Protein AF-A0A0B1NZ45-F1 (afdb_monomer_lite)

Organism: Uncinula necator (NCBI:txid52586)

Secondary structure (DSSP, 8-state):
-PPP----PPPPTTSHHHHHHTS------GGGGG-PPPP--------GGGGGTT-SS------GGGSSPPHHHHHHHHHHHHHHHHHHHHHHHHHHHHHHHHHHHHHHHHHHHHHHHHHHHHHHHHHHHHHHHHHHHHHHHHHHHHHHTT------------HHHHHHHHHHHH--------------------

InterPro domains:
  IPR022784 Ribosome biogenesis protein Alb1 [PF09135] (13-118)
  IPR053278 Shuttling pre-60S factor ECM1 [PTHR28280] (6-166)

Structure (mmCIF, N/CA/C/O backbone):
data_AF-A0A0B1NZ45-F1
#
_entry.id   AF-A0A0B1NZ45-F1
#
loop_
_atom_site.group_PDB
_atom_site.id
_atom_site.type_symbol
_atom_site.label_atom_id
_atom_site.label_alt_id
_atom_site.label_comp_id
_atom_site.label_asym_id
_atom_site.label_entity_id
_atom_site.label_seq_id
_atom_site.pdbx_PDB_ins_code
_atom_site.Cartn_x
_atom_site.Cartn_y
_atom_site.Cartn_z
_atom_site.occupancy
_atom_site.B_iso_or_equiv
_atom_site.auth_seq_id
_atom_site.auth_comp_id
_atom_site.auth_asym_id
_atom_site.auth_atom_id
_atom_site.pdbx_PDB_model_num
ATOM 1 N N . MET A 1 1 ? -51.937 2.354 -41.077 1.00 42.78 1 MET A N 1
ATOM 2 C CA . MET A 1 1 ? -51.031 3.361 -40.480 1.00 42.78 1 MET A CA 1
ATOM 3 C C . MET A 1 1 ? -49.616 3.109 -40.998 1.00 42.78 1 MET A C 1
ATOM 5 O O . MET A 1 1 ? -49.025 2.098 -40.639 1.00 42.78 1 MET A O 1
ATOM 9 N N . GLY A 1 2 ? -49.132 3.921 -41.943 1.00 51.62 2 GLY A N 1
ATOM 10 C CA . GLY A 1 2 ? -47.875 3.674 -42.668 1.00 51.62 2 GLY A CA 1
ATOM 11 C C . GLY A 1 2 ? -46.614 3.938 -41.834 1.00 51.62 2 GLY A C 1
ATOM 12 O O . GLY A 1 2 ? -46.582 4.865 -41.030 1.00 51.62 2 GLY A O 1
ATOM 13 N N . ARG A 1 3 ? -45.565 3.128 -42.042 1.00 59.78 3 ARG A N 1
ATOM 14 C CA . ARG A 1 3 ? -44.210 3.367 -41.513 1.00 59.78 3 ARG A CA 1
ATOM 15 C C . ARG A 1 3 ? -43.520 4.423 -42.377 1.00 59.78 3 ARG A C 1
ATOM 17 O O . ARG A 1 3 ? -43.352 4.217 -43.575 1.00 59.78 3 ARG A O 1
ATOM 24 N N . THR A 1 4 ? -43.111 5.539 -41.786 1.00 58.09 4 THR A N 1
ATOM 25 C CA . THR A 1 4 ? -42.324 6.560 -42.482 1.00 58.09 4 THR A CA 1
ATOM 26 C C . THR A 1 4 ? -40.885 6.072 -42.675 1.00 58.09 4 THR A C 1
ATOM 28 O O . THR A 1 4 ? -40.240 5.582 -41.748 1.00 58.09 4 THR A O 1
ATOM 31 N N . VAL A 1 5 ? -40.377 6.171 -43.905 1.00 62.38 5 VAL A N 1
ATOM 32 C CA . VAL A 1 5 ? -38.990 5.829 -44.244 1.00 62.38 5 VAL A CA 1
ATOM 33 C C . VAL A 1 5 ? -38.084 6.910 -43.656 1.00 62.38 5 VAL A C 1
ATOM 35 O O . VAL A 1 5 ? -38.172 8.079 -44.034 1.00 62.38 5 VAL A O 1
ATOM 38 N N . ALA A 1 6 ? -37.228 6.544 -42.701 1.00 59.44 6 ALA A N 1
ATOM 39 C CA . ALA A 1 6 ? -36.276 7.475 -42.111 1.00 59.44 6 ALA A CA 1
ATOM 40 C C . ALA A 1 6 ? -35.269 7.930 -43.180 1.00 59.44 6 ALA A C 1
ATOM 42 O O . ALA A 1 6 ? -34.474 7.139 -43.685 1.00 59.44 6 ALA A O 1
ATOM 43 N N . LYS A 1 7 ? -35.310 9.217 -43.534 1.00 62.38 7 LYS A N 1
ATOM 44 C CA . LYS A 1 7 ? -34.390 9.831 -44.497 1.00 62.38 7 LYS A CA 1
ATOM 45 C C . LYS A 1 7 ? -32.955 9.690 -43.975 1.00 62.38 7 LYS A C 1
ATOM 47 O O . LYS A 1 7 ? -32.659 10.138 -42.865 1.00 62.38 7 LYS A O 1
ATOM 52 N N . THR A 1 8 ? -32.076 9.052 -44.751 1.00 62.69 8 THR A N 1
ATOM 53 C CA . THR A 1 8 ? -30.655 8.872 -44.418 1.00 62.69 8 THR A CA 1
ATOM 54 C C . THR A 1 8 ? -30.000 10.238 -44.258 1.00 62.69 8 THR A C 1
ATOM 56 O O . THR A 1 8 ? -29.733 10.934 -45.236 1.00 62.69 8 THR A O 1
ATOM 59 N N . LYS A 1 9 ? -29.786 10.652 -43.008 1.00 64.88 9 LYS A N 1
ATOM 60 C CA . LYS A 1 9 ? -29.103 11.905 -42.687 1.00 64.88 9 LYS A CA 1
ATOM 61 C C . LYS A 1 9 ? -27.654 11.786 -43.156 1.00 64.88 9 LYS A C 1
ATOM 63 O O . LYS A 1 9 ? -26.987 10.803 -42.832 1.00 64.88 9 LYS A O 1
ATOM 68 N N . THR A 1 10 ? -27.172 12.770 -43.912 1.00 66.62 10 THR A N 1
ATOM 69 C CA . THR A 1 10 ? -25.755 12.881 -44.275 1.00 66.62 10 THR A CA 1
ATOM 70 C C . THR A 1 10 ? -24.923 12.828 -42.999 1.00 66.62 10 THR A C 1
ATOM 72 O O . THR A 1 10 ? -25.201 13.553 -42.040 1.00 66.62 10 THR A O 1
ATOM 75 N N . ALA A 1 11 ? -23.952 11.917 -42.953 1.00 71.06 11 ALA A N 1
ATOM 76 C CA . ALA A 1 11 ? -23.134 11.723 -41.768 1.00 71.06 11 ALA A CA 1
ATOM 77 C C . ALA A 1 11 ? -22.442 13.046 -41.394 1.00 71.06 11 ALA A C 1
ATOM 79 O O . ALA A 1 11 ? -21.880 13.719 -42.254 1.00 71.06 11 ALA A O 1
ATOM 80 N N . SER A 1 12 ? -22.497 13.422 -40.113 1.00 75.12 12 SER A N 1
ATOM 81 C CA . SER A 1 12 ? -21.832 14.629 -39.606 1.00 75.12 12 SER A CA 1
ATOM 82 C C . SER A 1 12 ? -20.342 14.620 -39.965 1.00 75.12 12 SER A C 1
ATOM 84 O O . SER A 1 12 ? -19.707 13.560 -39.921 1.00 75.12 12 SER A O 1
ATOM 86 N N . VAL A 1 13 ? -19.792 15.799 -40.276 1.00 74.50 13 VAL A N 1
ATOM 87 C CA . VAL A 1 13 ? -18.418 16.024 -40.769 1.00 74.50 13 VAL A CA 1
ATOM 88 C C . VAL A 1 13 ? -17.360 15.308 -39.917 1.00 74.50 13 VAL A C 1
ATOM 90 O O . VAL A 1 13 ? -16.417 14.729 -40.448 1.00 74.50 13 VAL A O 1
ATOM 93 N N . HIS A 1 14 ? -17.549 15.260 -38.596 1.00 80.62 14 HIS A N 1
ATOM 94 C CA . HIS A 1 14 ? -16.598 14.652 -37.653 1.00 80.62 14 HIS A CA 1
ATOM 95 C C . HIS A 1 14 ? -16.916 13.192 -37.295 1.00 80.62 14 HIS A C 1
ATOM 97 O O . HIS A 1 14 ? -16.204 12.563 -36.506 1.00 80.62 14 HIS A O 1
ATOM 103 N N . SER A 1 15 ? -17.998 12.632 -37.836 1.00 83.44 15 SER A N 1
ATOM 104 C CA . SER A 1 15 ? -18.418 11.272 -37.519 1.00 83.44 15 SER A CA 1
ATOM 105 C C . SER A 1 15 ? -17.440 10.235 -38.070 1.00 83.44 15 SER A C 1
ATOM 107 O O . SER A 1 15 ? -16.768 10.406 -39.090 1.00 83.44 15 SER A O 1
ATOM 109 N N . ARG A 1 16 ? -17.402 9.085 -37.400 1.00 75.75 16 ARG A N 1
ATOM 110 C CA . ARG A 1 16 ? -16.563 7.953 -37.801 1.00 75.75 16 ARG A CA 1
ATOM 111 C C . ARG A 1 16 ? -16.931 7.413 -39.192 1.00 75.75 16 ARG A C 1
ATOM 113 O O . ARG A 1 16 ? -16.068 6.852 -39.853 1.00 75.75 16 ARG A O 1
ATOM 120 N N . ALA A 1 17 ? -18.180 7.592 -39.633 1.00 74.81 17 ALA A N 1
ATOM 121 C CA . ALA A 1 17 ? -18.641 7.217 -40.970 1.00 74.81 17 ALA A CA 1
ATOM 122 C C . ALA A 1 17 ? -18.068 8.139 -42.062 1.00 74.81 17 ALA A C 1
ATOM 124 O O . ALA A 1 17 ? -17.570 7.635 -43.063 1.00 74.81 17 ALA A O 1
ATOM 125 N N . ALA A 1 18 ? -18.034 9.459 -41.835 1.00 77.50 18 ALA A N 1
ATOM 126 C CA . ALA A 1 18 ? -17.420 10.416 -42.762 1.00 77.50 18 ALA A CA 1
ATOM 127 C C . ALA A 1 18 ? -15.917 10.144 -42.955 1.00 77.50 18 ALA A C 1
ATOM 129 O O . ALA A 1 18 ? -15.429 10.084 -44.078 1.00 77.50 18 ALA A O 1
ATOM 130 N N . ARG A 1 19 ? -15.200 9.847 -41.863 1.00 78.25 19 ARG A N 1
ATOM 131 C CA . ARG A 1 19 ? -13.770 9.476 -41.902 1.00 78.25 19 ARG A CA 1
ATOM 132 C C . ARG A 1 19 ? -13.499 8.120 -42.570 1.00 78.25 19 ARG A C 1
ATOM 134 O O . ARG A 1 19 ? -12.368 7.850 -42.952 1.00 78.25 19 ARG A O 1
ATOM 141 N N . ARG A 1 20 ? -14.510 7.247 -42.668 1.00 76.19 20 ARG A N 1
ATOM 142 C CA . ARG A 1 20 ? -14.428 5.964 -43.391 1.00 76.19 20 ARG A CA 1
ATOM 143 C C . ARG A 1 20 ? -14.716 6.136 -44.880 1.00 76.19 20 ARG A C 1
ATOM 145 O O . ARG A 1 20 ? -14.044 5.498 -45.678 1.00 76.19 20 ARG A O 1
ATOM 152 N N . LEU A 1 21 ? -15.643 7.021 -45.247 1.00 69.38 21 LEU A N 1
ATOM 153 C CA . LEU A 1 21 ? -15.892 7.406 -46.641 1.00 69.38 21 LEU A CA 1
ATOM 154 C C . LEU A 1 21 ? -14.657 8.038 -47.297 1.00 69.38 21 LEU A C 1
ATOM 156 O O . LEU A 1 21 ? -14.382 7.756 -48.453 1.00 69.38 21 LEU A O 1
ATOM 160 N N . THR A 1 22 ? -13.895 8.850 -46.556 1.00 66.25 22 THR A N 1
ATOM 161 C CA . THR A 1 22 ? -12.633 9.445 -47.035 1.00 66.25 22 THR A CA 1
ATOM 162 C C . THR A 1 22 ? -11.402 8.586 -46.758 1.00 66.25 22 THR A C 1
ATOM 164 O O . THR A 1 22 ? -10.280 9.010 -47.039 1.00 66.25 22 THR A O 1
ATOM 167 N N . SER A 1 23 ? -11.574 7.382 -46.200 1.00 64.62 23 SER A N 1
ATOM 168 C CA . SER A 1 23 ? -10.465 6.435 -46.170 1.00 64.62 23 SER A CA 1
ATOM 169 C C . SER A 1 23 ? -10.215 5.967 -47.604 1.00 64.62 23 SER A C 1
ATOM 171 O O . SER A 1 23 ? -11.193 5.704 -48.306 1.00 64.62 23 SER A O 1
ATOM 173 N N . PRO A 1 24 ? -8.956 5.848 -48.059 1.00 67.88 24 PRO A N 1
ATOM 174 C CA . PRO A 1 24 ? -8.640 5.171 -49.309 1.00 67.88 24 PRO A CA 1
ATOM 175 C C . PRO A 1 24 ? -8.913 3.672 -49.120 1.00 67.88 24 PRO A C 1
ATOM 177 O O . PRO A 1 24 ? -8.009 2.853 -48.964 1.00 67.88 24 PRO A O 1
ATOM 180 N N . GLY A 1 25 ? -10.194 3.319 -49.033 1.00 63.41 25 GLY A N 1
ATOM 181 C CA . GLY A 1 25 ? -10.672 1.969 -49.219 1.00 63.41 25 GLY A CA 1
ATOM 182 C C . GLY A 1 25 ? -10.414 1.661 -50.676 1.00 63.41 25 GLY A C 1
ATOM 183 O O . GLY A 1 25 ? -11.028 2.277 -51.538 1.00 63.41 25 GLY A O 1
ATOM 184 N N . ILE A 1 26 ? -9.429 0.797 -50.908 1.00 62.53 26 ILE A N 1
ATOM 185 C CA . ILE A 1 26 ? -9.032 0.280 -52.215 1.00 62.53 26 ILE A CA 1
ATOM 186 C C . ILE A 1 26 ? -10.281 0.146 -53.108 1.00 62.53 26 ILE A C 1
ATOM 188 O O . ILE A 1 26 ? -11.250 -0.510 -52.708 1.00 62.53 26 ILE A O 1
ATOM 192 N N . ASP A 1 27 ? -10.285 0.795 -54.275 1.00 58.41 27 ASP A N 1
ATOM 193 C CA . ASP A 1 27 ? -11.346 0.565 -55.249 1.00 58.41 27 ASP A CA 1
ATOM 194 C C . ASP A 1 27 ? -11.172 -0.876 -55.725 1.00 58.41 27 ASP A C 1
ATOM 196 O O . ASP A 1 27 ? -10.190 -1.230 -56.382 1.00 58.41 27 ASP A O 1
ATOM 200 N N . LEU A 1 28 ? -12.037 -1.766 -55.238 1.00 62.16 28 LEU A N 1
ATOM 201 C CA . LEU A 1 28 ? -11.989 -3.186 -55.563 1.00 62.16 28 LEU A CA 1
ATOM 202 C C . LEU A 1 28 ? -12.605 -3.374 -56.946 1.00 62.16 28 LEU A C 1
ATOM 204 O O . LEU A 1 28 ? -13.667 -4.001 -57.095 1.00 62.16 28 LEU A O 1
ATOM 208 N N . ASP A 1 29 ? -11.912 -2.849 -57.951 1.00 65.12 29 ASP A N 1
ATOM 209 C CA . ASP A 1 29 ? -12.030 -3.300 -59.321 1.00 65.12 29 ASP A CA 1
ATOM 210 C C . ASP A 1 29 ? -11.700 -4.790 -59.310 1.00 65.12 29 ASP A C 1
ATOM 212 O O . ASP A 1 29 ? -10.614 -5.238 -58.933 1.00 65.12 29 ASP A O 1
ATOM 216 N N . LYS A 1 30 ? -12.691 -5.612 -59.666 1.00 66.06 30 LYS A N 1
ATOM 217 C CA . LYS A 1 30 ? -12.593 -7.079 -59.611 1.00 66.06 30 LYS A CA 1
ATOM 218 C C . LYS A 1 30 ? -11.590 -7.630 -60.638 1.00 66.06 30 LYS A C 1
ATOM 220 O O . LYS A 1 30 ? -11.434 -8.844 -60.726 1.00 66.06 30 LYS A O 1
ATOM 225 N N . SER A 1 31 ? -10.878 -6.762 -61.355 1.00 67.19 31 SER A N 1
ATOM 226 C CA . SER A 1 31 ? -9.790 -7.083 -62.277 1.00 67.19 31 SER A CA 1
ATOM 227 C C . SER A 1 31 ? -8.637 -7.837 -61.603 1.00 67.19 31 SER A C 1
ATOM 229 O O . SER A 1 31 ? -7.995 -8.655 -62.254 1.00 67.19 31 SER A O 1
ATOM 231 N N . ILE A 1 32 ? -8.423 -7.667 -60.291 1.00 64.75 32 ILE A N 1
ATOM 232 C CA . ILE A 1 32 ? -7.358 -8.367 -59.544 1.00 64.75 32 ILE A CA 1
ATOM 233 C C . ILE A 1 32 ? -7.742 -9.818 -59.190 1.00 64.75 32 ILE A C 1
ATOM 235 O O . ILE A 1 32 ? -6.880 -10.632 -58.866 1.00 64.75 32 ILE A O 1
ATOM 239 N N . LYS A 1 33 ? -9.025 -10.198 -59.292 1.00 67.62 33 LYS A N 1
ATOM 240 C CA . LYS A 1 33 ? -9.474 -11.552 -58.917 1.00 67.62 33 LYS A CA 1
ATOM 241 C C . LYS A 1 33 ? -9.024 -12.649 -59.887 1.00 67.62 33 LYS A C 1
ATOM 243 O O . LYS A 1 33 ? -9.002 -13.807 -59.489 1.00 67.62 33 LYS A O 1
ATOM 248 N N . ASN A 1 34 ? -8.652 -12.295 -61.119 1.00 73.25 34 ASN A N 1
ATOM 249 C CA . ASN A 1 34 ? -8.260 -13.261 -62.150 1.00 73.25 34 ASN A CA 1
ATOM 250 C C . ASN A 1 34 ? -6.738 -13.450 -62.276 1.00 73.25 34 ASN A C 1
ATOM 252 O O . ASN A 1 34 ? -6.296 -14.235 -63.113 1.00 73.25 34 ASN A O 1
ATOM 256 N N . ILE A 1 35 ? -5.923 -12.764 -61.462 1.00 76.94 35 ILE A N 1
ATOM 257 C CA . ILE A 1 35 ? -4.483 -13.030 -61.421 1.00 76.94 35 ILE A CA 1
ATOM 258 C C . ILE A 1 35 ? -4.248 -14.301 -60.603 1.00 76.94 35 ILE A C 1
ATOM 260 O O . ILE A 1 35 ? -4.428 -14.323 -59.385 1.00 76.94 35 ILE A O 1
ATOM 264 N N . GLN A 1 36 ? -3.827 -15.365 -61.286 1.00 78.00 36 GLN A N 1
ATOM 265 C CA . GLN A 1 36 ? -3.320 -16.566 -60.631 1.00 78.00 36 GLN A CA 1
ATOM 266 C C . GLN A 1 36 ? -2.029 -16.216 -59.875 1.00 78.00 36 GLN A C 1
ATOM 268 O O . GLN A 1 36 ? -1.139 -15.584 -60.455 1.00 78.00 36 GLN A O 1
ATOM 273 N N . PRO A 1 37 ? -1.893 -16.598 -58.593 1.00 77.31 37 PRO A N 1
ATOM 274 C CA . PRO A 1 37 ? -0.646 -16.398 -57.875 1.00 77.31 37 PRO A CA 1
ATOM 275 C C . PRO A 1 37 ? 0.482 -17.176 -58.573 1.00 77.31 37 PRO A C 1
ATOM 277 O O . PRO A 1 37 ? 0.235 -18.258 -59.114 1.00 77.31 37 PRO A O 1
ATOM 280 N N . PRO A 1 38 ? 1.724 -16.659 -58.562 1.00 76.81 38 PRO A N 1
ATOM 281 C CA . PRO A 1 38 ? 2.851 -17.351 -59.170 1.00 76.81 38 PRO A CA 1
ATOM 282 C C . PRO A 1 38 ? 2.979 -18.751 -58.561 1.00 76.81 38 PRO A C 1
ATOM 284 O O . PRO A 1 38 ? 3.088 -18.909 -57.342 1.00 76.81 38 PRO A O 1
ATOM 287 N N . THR A 1 39 ? 2.948 -19.776 -59.413 1.00 69.75 39 THR A N 1
ATOM 288 C CA . THR A 1 39 ? 3.123 -21.168 -58.999 1.00 69.75 39 THR A CA 1
ATOM 289 C C . THR A 1 39 ? 4.473 -21.303 -58.308 1.00 69.75 39 THR A C 1
ATOM 291 O O . THR A 1 39 ? 5.503 -20.979 -58.899 1.00 69.75 39 THR A O 1
ATOM 294 N N . PHE A 1 40 ? 4.463 -21.748 -57.051 1.00 60.00 40 PHE A N 1
ATOM 295 C CA . PHE A 1 40 ? 5.647 -21.914 -56.211 1.00 60.00 40 PHE A CA 1
ATOM 296 C C . PHE A 1 40 ? 6.703 -22.794 -56.897 1.00 60.00 40 PHE A C 1
ATOM 298 O O . PHE A 1 40 ? 6.708 -24.018 -56.766 1.00 60.00 40 PHE A O 1
ATOM 305 N N . ILE A 1 41 ? 7.656 -22.164 -57.580 1.00 63.50 41 ILE A N 1
ATOM 306 C CA . ILE A 1 41 ? 8.913 -22.808 -57.942 1.00 63.50 41 ILE A CA 1
ATOM 307 C C . ILE A 1 41 ? 9.714 -22.887 -56.646 1.00 63.50 41 ILE A C 1
ATOM 309 O O . ILE A 1 41 ? 10.228 -21.887 -56.142 1.00 63.50 41 ILE A O 1
ATOM 313 N N . LYS A 1 42 ? 9.749 -24.089 -56.069 1.00 67.62 42 LYS A N 1
ATOM 314 C CA . LYS A 1 42 ? 10.530 -24.446 -54.883 1.00 67.62 42 LYS A CA 1
ATOM 315 C C . LYS A 1 42 ? 11.953 -23.887 -55.003 1.00 67.62 42 LYS A C 1
ATOM 317 O O . LYS A 1 42 ? 12.763 -24.403 -55.765 1.00 67.62 42 LYS A O 1
ATOM 322 N N . LYS A 1 43 ? 12.279 -22.875 -54.200 1.00 60.62 43 LYS A N 1
ATOM 323 C CA . LYS A 1 43 ? 13.661 -22.506 -53.887 1.00 60.62 43 LYS A CA 1
ATOM 324 C C . LYS A 1 43 ? 13.821 -22.531 -52.376 1.00 60.62 43 LYS A C 1
ATOM 326 O O . LYS A 1 43 ? 13.311 -21.668 -51.670 1.00 60.62 43 LYS A O 1
ATOM 331 N N . SER A 1 44 ? 14.442 -23.622 -51.931 1.00 62.19 44 SER A N 1
ATOM 332 C CA . SER A 1 44 ? 15.234 -23.775 -50.712 1.00 62.19 44 SER A CA 1
ATOM 333 C C . SER A 1 44 ? 15.189 -22.564 -49.776 1.00 62.19 44 SER A C 1
ATOM 335 O O . SER A 1 44 ? 15.854 -21.554 -50.007 1.00 62.19 44 SER A O 1
ATOM 337 N N . ARG A 1 45 ? 14.389 -22.657 -48.712 1.00 65.31 45 ARG A N 1
ATOM 338 C CA . ARG A 1 45 ? 14.514 -21.732 -47.586 1.00 65.31 45 ARG A CA 1
ATOM 339 C C . ARG A 1 45 ? 15.702 -22.231 -46.755 1.00 65.31 45 ARG A C 1
ATOM 341 O O . ARG A 1 45 ? 15.612 -23.365 -46.280 1.00 65.31 45 ARG A O 1
ATOM 348 N N . PRO A 1 46 ? 16.788 -21.455 -46.577 1.00 64.62 46 PRO A N 1
ATOM 349 C CA . PRO A 1 46 ? 17.858 -21.846 -45.668 1.00 64.62 46 PRO A CA 1
ATOM 350 C C . PRO A 1 46 ? 17.261 -22.091 -44.278 1.00 64.62 46 PRO A C 1
ATOM 352 O O . PRO A 1 46 ? 16.341 -21.399 -43.839 1.00 64.62 46 PRO A O 1
ATOM 355 N N . SER A 1 47 ? 17.725 -23.168 -43.658 1.00 65.94 47 SER A N 1
ATOM 356 C CA . SER A 1 47 ? 17.165 -23.836 -42.487 1.00 65.94 47 SER A CA 1
ATOM 357 C C . SER A 1 47 ? 16.623 -22.897 -41.404 1.00 65.94 47 SER A C 1
ATOM 359 O O . SER A 1 47 ? 17.369 -22.194 -40.728 1.00 65.94 47 SER A O 1
ATOM 361 N N . LEU A 1 48 ? 15.322 -23.012 -41.142 1.00 61.34 48 LEU A N 1
ATOM 362 C CA . LEU A 1 48 ? 14.620 -22.430 -39.990 1.00 61.34 48 LEU A CA 1
ATOM 363 C C . LEU A 1 48 ? 15.186 -22.885 -38.622 1.00 61.34 48 LEU A C 1
ATOM 365 O O . LEU A 1 48 ? 14.818 -22.317 -37.600 1.00 61.34 48 LEU A O 1
ATOM 369 N N . LEU A 1 49 ? 16.085 -23.879 -38.584 1.00 63.84 49 LEU A N 1
ATOM 370 C CA . LEU A 1 49 ? 16.681 -24.439 -37.363 1.00 63.84 49 LEU A CA 1
ATOM 371 C C . LEU A 1 49 ? 17.645 -23.488 -36.633 1.00 63.84 49 LEU A C 1
ATOM 373 O O . LEU A 1 49 ? 17.793 -23.600 -35.419 1.00 63.84 49 LEU A O 1
ATOM 377 N N . GLU A 1 50 ? 18.259 -22.522 -37.319 1.00 59.44 50 GLU A N 1
ATOM 378 C CA . GLU A 1 50 ? 19.230 -21.611 -36.687 1.00 59.44 50 GLU A CA 1
ATOM 379 C C . GLU A 1 50 ? 18.556 -20.575 -35.763 1.00 59.44 50 GLU A C 1
ATOM 381 O O . GLU A 1 50 ? 19.141 -20.093 -34.794 1.00 59.44 50 GLU A O 1
ATOM 386 N N . ILE A 1 51 ? 17.262 -20.316 -35.976 1.00 60.03 51 ILE A N 1
ATOM 387 C CA . ILE A 1 51 ? 16.438 -19.422 -35.146 1.00 60.03 51 ILE A CA 1
ATOM 388 C C . ILE A 1 51 ? 16.103 -20.076 -33.784 1.00 60.03 51 ILE A C 1
ATOM 390 O O . ILE A 1 51 ? 15.776 -19.391 -32.811 1.00 60.03 51 ILE A O 1
ATOM 394 N N . HIS A 1 52 ? 16.246 -21.402 -33.668 1.00 60.81 52 HIS A N 1
ATOM 395 C CA . HIS A 1 52 ? 15.828 -22.186 -32.503 1.00 60.81 52 HIS A CA 1
ATOM 396 C C . HIS A 1 52 ? 16.933 -22.465 -31.468 1.00 60.81 52 HIS A C 1
ATOM 398 O O . HIS A 1 52 ? 16.692 -23.212 -30.525 1.00 60.81 52 HIS A O 1
ATOM 404 N N . GLN A 1 53 ? 18.098 -21.806 -31.514 1.00 62.44 53 GLN A N 1
ATOM 405 C CA . GLN A 1 53 ? 19.124 -21.950 -30.455 1.00 62.44 53 GLN A CA 1
ATOM 406 C C . GLN A 1 53 ? 18.677 -21.438 -29.064 1.00 62.44 53 GLN A C 1
ATOM 408 O O . GLN A 1 53 ? 19.391 -21.577 -28.073 1.00 62.44 53 GLN A O 1
ATOM 413 N N . SER A 1 54 ? 17.478 -20.850 -28.958 1.00 60.53 54 SER A N 1
ATOM 414 C CA . SER A 1 54 ? 16.814 -20.579 -27.675 1.00 60.53 54 SER A CA 1
ATOM 415 C C . SER A 1 54 ? 15.410 -21.180 -27.555 1.00 60.53 54 SER A C 1
ATOM 417 O O . SER A 1 54 ? 14.595 -20.696 -26.771 1.00 60.53 54 SER A O 1
ATOM 419 N N . ALA A 1 55 ? 15.127 -22.234 -28.322 1.00 65.44 55 ALA A N 1
ATOM 420 C CA . ALA A 1 55 ? 13.896 -23.006 -28.229 1.00 65.44 55 ALA A CA 1
ATOM 421 C C . ALA A 1 55 ? 14.005 -24.037 -27.089 1.00 65.44 55 ALA A C 1
ATOM 423 O O . ALA A 1 55 ? 14.345 -25.195 -27.301 1.00 65.44 55 ALA A O 1
ATOM 424 N N . GLY A 1 56 ? 13.758 -23.589 -25.856 1.00 73.44 56 GLY A N 1
ATOM 425 C CA . GLY A 1 56 ? 13.682 -24.438 -24.664 1.00 73.44 56 GLY A CA 1
ATOM 426 C C . GLY A 1 56 ? 13.359 -23.642 -23.394 1.00 73.44 56 GLY A C 1
ATOM 427 O O . GLY A 1 56 ? 13.453 -22.414 -23.380 1.00 73.44 56 GLY A O 1
ATOM 428 N N . VAL A 1 57 ? 13.006 -24.333 -22.300 1.00 75.19 57 VAL A N 1
ATOM 429 C CA . VAL A 1 57 ? 12.789 -23.753 -20.952 1.00 75.19 57 VAL A CA 1
ATOM 430 C C . VAL A 1 57 ? 14.136 -23.518 -20.254 1.00 75.19 57 VAL A C 1
ATOM 432 O O . VAL A 1 57 ? 14.366 -23.947 -19.129 1.00 75.19 57 VAL A O 1
ATOM 435 N N . SER A 1 58 ? 15.078 -22.854 -20.919 1.00 73.62 58 SER A N 1
ATOM 436 C CA . SER A 1 58 ? 16.337 -22.459 -20.289 1.00 73.62 58 SER A CA 1
ATOM 437 C C . SER A 1 58 ? 16.314 -20.961 -19.995 1.00 73.62 58 SER A C 1
ATOM 439 O O . SER A 1 58 ? 16.018 -20.116 -20.845 1.00 73.62 58 SER A O 1
ATOM 441 N N . LYS A 1 59 ? 16.597 -20.590 -18.741 1.00 76.12 59 LYS A N 1
ATOM 442 C CA . LYS A 1 59 ? 16.841 -19.185 -18.405 1.00 76.12 59 LYS A CA 1
ATOM 443 C C . LYS A 1 59 ? 18.192 -18.819 -19.011 1.00 76.12 59 LYS A C 1
ATOM 445 O O . LYS A 1 59 ? 19.213 -19.375 -18.622 1.00 76.12 59 LYS A O 1
ATOM 450 N N . LYS A 1 60 ? 18.202 -17.886 -19.966 1.00 72.44 60 LYS A N 1
ATOM 451 C CA . LYS A 1 60 ? 19.437 -17.367 -20.571 1.00 72.44 60 LYS A CA 1
ATOM 452 C C . LYS A 1 60 ? 20.333 -16.829 -19.452 1.00 72.44 60 LYS A C 1
ATOM 454 O O . LYS A 1 60 ? 20.011 -15.797 -18.858 1.00 72.44 60 LYS A O 1
ATOM 459 N N . SER A 1 61 ? 21.422 -17.539 -19.152 1.00 73.94 61 SER A N 1
ATOM 460 C CA . SER A 1 61 ? 22.411 -17.089 -18.172 1.00 73.94 61 SER A CA 1
ATOM 461 C C . SER A 1 61 ? 22.939 -15.727 -18.615 1.00 73.94 61 SER A C 1
ATOM 463 O O . SER A 1 61 ? 23.350 -15.533 -19.765 1.00 73.94 61 SER A O 1
ATOM 465 N N . LYS A 1 62 ? 22.837 -14.731 -17.735 1.00 75.69 62 LYS A N 1
ATOM 466 C CA . LYS A 1 62 ? 23.289 -13.376 -18.046 1.00 75.69 62 LYS A CA 1
ATOM 467 C C . LYS A 1 62 ? 24.814 -13.390 -18.024 1.00 75.69 62 LYS A C 1
ATOM 469 O O . LYS A 1 62 ? 25.414 -13.481 -16.962 1.00 75.69 62 LYS A O 1
ATOM 474 N N . SER A 1 63 ? 25.432 -13.266 -19.199 1.00 75.06 63 SER A N 1
ATOM 475 C CA . SER A 1 63 ? 26.868 -12.979 -19.310 1.00 75.06 63 SER A CA 1
ATOM 476 C C . SER A 1 63 ? 27.240 -11.750 -18.466 1.00 75.06 63 SER A C 1
ATOM 478 O O . SER A 1 63 ? 26.409 -10.857 -18.290 1.00 75.06 63 SER A O 1
ATOM 480 N N . ARG A 1 64 ? 28.487 -11.676 -17.981 1.00 75.88 64 ARG A N 1
ATOM 481 C CA . ARG A 1 64 ? 29.009 -10.674 -17.026 1.00 75.88 64 ARG A CA 1
ATOM 482 C C . ARG A 1 64 ? 28.668 -9.213 -17.370 1.00 75.88 64 ARG A C 1
ATOM 484 O O . ARG A 1 64 ? 28.519 -8.398 -16.477 1.00 75.88 64 ARG A O 1
ATOM 491 N N . ARG A 1 65 ? 28.493 -8.863 -18.650 1.00 73.56 65 ARG A N 1
ATOM 492 C CA . ARG A 1 65 ? 28.077 -7.506 -19.069 1.00 73.56 65 ARG A CA 1
ATOM 493 C C . ARG A 1 65 ? 26.581 -7.226 -18.847 1.00 73.56 65 ARG A C 1
ATOM 495 O O . ARG A 1 65 ? 26.188 -6.086 -18.646 1.00 73.56 65 ARG A O 1
ATOM 502 N N . LYS A 1 66 ? 25.740 -8.262 -18.889 1.00 76.06 66 LYS A N 1
ATOM 503 C CA . LYS A 1 66 ? 24.277 -8.203 -18.705 1.00 76.06 66 LYS A CA 1
ATOM 504 C C . LYS A 1 66 ? 23.844 -8.420 -17.247 1.00 76.06 66 LYS A C 1
ATOM 506 O O . LYS A 1 66 ? 22.643 -8.482 -16.984 1.00 76.06 66 LYS A O 1
ATOM 511 N N . THR A 1 67 ? 24.786 -8.578 -16.315 1.00 80.12 67 THR A N 1
ATOM 512 C CA . THR A 1 67 ? 24.498 -8.651 -14.872 1.00 80.12 67 THR A CA 1
ATOM 513 C C . THR A 1 67 ? 24.228 -7.266 -14.288 1.00 80.12 67 THR A C 1
ATOM 515 O O . THR A 1 67 ? 23.384 -7.133 -13.405 1.00 80.12 67 THR A O 1
ATOM 518 N N . VAL A 1 68 ? 24.874 -6.227 -14.826 1.00 87.44 68 VAL A N 1
ATOM 519 C CA . VAL A 1 68 ? 24.628 -4.832 -14.450 1.00 87.44 68 VAL A CA 1
ATOM 520 C C . VAL A 1 68 ? 23.284 -4.380 -15.021 1.00 87.44 68 VAL A C 1
ATOM 522 O O . VAL A 1 68 ? 22.998 -4.547 -16.210 1.00 87.44 68 VAL A O 1
ATOM 525 N N . LEU A 1 69 ? 22.439 -3.802 -14.165 1.00 86.75 69 LEU A N 1
ATOM 526 C CA . LEU A 1 69 ? 21.160 -3.241 -14.585 1.00 86.75 69 LEU A CA 1
ATOM 527 C C . LEU A 1 69 ? 21.390 -2.076 -15.554 1.00 86.75 69 LEU A C 1
ATOM 529 O O . LEU A 1 69 ? 22.176 -1.170 -15.289 1.00 86.75 69 LEU A O 1
ATOM 533 N N . SER A 1 70 ? 20.644 -2.061 -16.659 1.00 91.12 70 SER A N 1
ATOM 534 C CA . SER A 1 70 ? 20.580 -0.888 -17.535 1.00 91.12 70 SER A CA 1
ATOM 535 C C . SER A 1 70 ? 20.128 0.344 -16.743 1.00 91.12 70 SER A C 1
ATOM 537 O O . SER A 1 70 ? 19.289 0.228 -15.848 1.00 91.12 70 SER A O 1
ATOM 539 N N . ALA A 1 71 ? 20.586 1.536 -17.130 1.00 93.50 71 ALA A N 1
ATOM 540 C CA . ALA A 1 71 ? 20.169 2.800 -16.519 1.00 93.50 71 ALA A CA 1
ATOM 541 C C . ALA A 1 71 ? 18.636 2.939 -16.411 1.00 93.50 71 ALA A C 1
ATOM 543 O O . ALA A 1 71 ? 18.114 3.381 -15.390 1.00 93.50 71 ALA A O 1
ATOM 544 N N . LYS A 1 72 ? 17.879 2.481 -17.422 1.00 95.69 72 LYS A N 1
ATOM 545 C CA . LYS A 1 72 ? 16.405 2.493 -17.378 1.00 95.69 72 LYS A CA 1
ATOM 546 C C . LYS A 1 72 ? 15.841 1.514 -16.342 1.00 95.69 72 LYS A C 1
ATOM 548 O O . LYS A 1 72 ? 14.807 1.790 -15.742 1.00 95.69 72 LYS A O 1
ATOM 553 N N . ALA A 1 73 ? 16.478 0.360 -16.155 1.00 94.06 73 ALA A N 1
ATOM 554 C CA . ALA A 1 73 ? 16.090 -0.599 -15.123 1.00 94.06 73 ALA A CA 1
ATOM 555 C C . ALA A 1 73 ? 16.408 -0.053 -13.725 1.00 94.06 73 ALA A C 1
ATOM 557 O O . ALA A 1 73 ? 15.552 -0.138 -12.850 1.00 94.06 73 ALA A O 1
ATOM 558 N N . LYS A 1 74 ? 17.566 0.601 -13.558 1.00 95.69 74 LYS A N 1
ATOM 559 C CA . LYS A 1 74 ? 17.948 1.274 -12.313 1.00 95.69 74 LYS A CA 1
ATOM 560 C C . LYS A 1 74 ? 16.941 2.360 -11.918 1.00 95.69 74 LYS A C 1
ATOM 562 O O . LYS A 1 74 ? 16.405 2.301 -10.823 1.00 95.69 74 LYS A O 1
ATOM 567 N N . ARG A 1 75 ? 16.552 3.237 -12.852 1.00 97.00 75 ARG A N 1
ATOM 568 C CA . ARG A 1 75 ? 15.522 4.269 -12.605 1.00 97.00 75 ARG A CA 1
ATOM 569 C C . ARG A 1 75 ? 14.170 3.697 -12.167 1.00 97.00 75 ARG A C 1
ATOM 571 O O . ARG A 1 75 ? 13.485 4.284 -11.339 1.00 97.00 75 ARG A O 1
ATOM 578 N N . ARG A 1 76 ? 13.749 2.553 -12.728 1.00 97.06 76 ARG A N 1
ATOM 579 C CA . ARG A 1 76 ? 12.509 1.882 -12.287 1.00 97.06 76 ARG A CA 1
ATOM 580 C C . ARG A 1 76 ? 12.649 1.285 -10.890 1.00 97.06 76 ARG A C 1
ATOM 582 O O . ARG A 1 76 ? 11.688 1.330 -10.132 1.00 97.06 76 ARG A O 1
ATOM 589 N N . TYR A 1 77 ? 13.817 0.726 -10.583 1.00 96.44 77 TYR A N 1
ATOM 590 C CA . TYR A 1 77 ? 14.127 0.185 -9.264 1.00 96.44 77 TYR A CA 1
ATOM 591 C C . TYR A 1 77 ? 14.124 1.288 -8.199 1.00 96.44 77 TYR A C 1
ATOM 593 O O . TYR A 1 77 ? 13.410 1.159 -7.214 1.00 96.44 77 TYR A O 1
ATOM 601 N N . GLU A 1 78 ? 14.814 2.403 -8.455 1.00 96.81 78 GLU A N 1
ATOM 602 C CA . GLU A 1 78 ? 14.837 3.592 -7.589 1.00 96.81 78 GLU A CA 1
ATOM 603 C C . GLU A 1 78 ? 13.415 4.108 -7.321 1.00 96.81 78 GLU A C 1
ATOM 605 O O . GLU A 1 78 ? 13.002 4.195 -6.170 1.00 96.81 78 GLU A O 1
ATOM 610 N N . LYS A 1 79 ? 12.592 4.279 -8.366 1.00 97.62 79 LYS A N 1
ATOM 611 C CA . LYS A 1 79 ? 11.179 4.664 -8.202 1.00 97.62 79 LYS A CA 1
ATOM 612 C C . LYS A 1 79 ? 10.373 3.663 -7.358 1.00 97.62 79 LYS A C 1
ATOM 614 O O . LYS A 1 79 ? 9.468 4.051 -6.622 1.00 97.62 79 LYS A O 1
ATOM 619 N N . GLY A 1 80 ? 10.666 2.369 -7.485 1.00 97.88 80 GLY A N 1
ATOM 620 C CA . GLY A 1 80 ? 10.048 1.324 -6.667 1.00 97.88 80 GLY A CA 1
ATOM 621 C C . GLY A 1 80 ? 10.403 1.460 -5.186 1.00 97.88 80 GLY A C 1
ATOM 622 O O . GLY A 1 80 ? 9.525 1.311 -4.336 1.00 97.88 80 GLY A O 1
ATOM 623 N N . LEU A 1 81 ? 11.657 1.805 -4.886 1.00 97.38 81 LEU A N 1
ATOM 624 C CA . LEU A 1 81 ? 12.103 2.096 -3.524 1.00 97.38 81 LEU A CA 1
ATOM 625 C C . LEU A 1 81 ? 11.408 3.340 -2.964 1.00 97.38 81 LEU A C 1
ATOM 627 O O . LEU A 1 81 ? 10.874 3.277 -1.859 1.00 97.38 81 LEU A O 1
ATOM 631 N N . ASP A 1 82 ? 11.313 4.421 -3.740 1.00 97.38 82 ASP A N 1
ATOM 632 C CA . ASP A 1 82 ? 10.632 5.651 -3.310 1.00 97.38 82 ASP A CA 1
ATOM 633 C C . ASP A 1 82 ? 9.161 5.390 -2.961 1.00 97.38 82 ASP A C 1
ATOM 635 O O . ASP A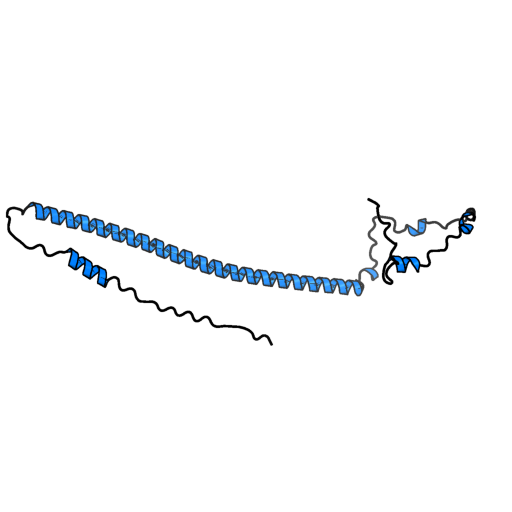 1 82 ? 8.641 5.849 -1.939 1.00 97.38 82 ASP A O 1
ATOM 639 N N . HIS A 1 83 ? 8.477 4.595 -3.788 1.00 97.81 83 HIS A N 1
ATOM 640 C CA . HIS A 1 83 ? 7.104 4.184 -3.519 1.00 97.81 83 HIS A CA 1
ATOM 641 C C . HIS A 1 83 ? 6.996 3.353 -2.233 1.00 97.81 83 HIS A C 1
ATOM 643 O O . HIS A 1 83 ? 6.075 3.581 -1.444 1.00 97.81 83 HIS A O 1
ATOM 649 N N . ALA A 1 84 ? 7.923 2.418 -2.001 1.00 97.81 84 ALA A N 1
ATOM 650 C CA . ALA A 1 84 ? 7.948 1.603 -0.789 1.00 97.81 84 ALA A CA 1
ATOM 651 C C . ALA A 1 84 ? 8.150 2.466 0.467 1.00 97.81 84 ALA A C 1
ATOM 653 O O . ALA A 1 84 ? 7.392 2.335 1.431 1.00 97.81 84 ALA A O 1
ATOM 654 N N . VAL A 1 85 ? 9.089 3.417 0.423 1.00 97.12 85 VAL A N 1
ATOM 655 C CA . VAL A 1 85 ? 9.324 4.384 1.506 1.00 97.12 85 VAL A CA 1
ATOM 656 C C . VAL A 1 85 ? 8.064 5.209 1.779 1.00 97.12 85 VAL A C 1
ATOM 658 O O . VAL A 1 85 ? 7.643 5.343 2.929 1.00 97.12 85 VAL A O 1
ATOM 661 N N . ALA A 1 86 ? 7.391 5.706 0.739 1.00 97.88 86 ALA A N 1
ATOM 662 C CA . ALA A 1 86 ? 6.163 6.479 0.903 1.00 97.88 86 ALA A CA 1
ATOM 663 C C . ALA A 1 86 ? 5.012 5.653 1.510 1.00 97.88 86 ALA A C 1
ATOM 665 O O . ALA A 1 86 ? 4.210 6.174 2.289 1.00 97.88 86 ALA A O 1
ATOM 666 N N . VAL A 1 87 ? 4.890 4.366 1.165 1.00 98.19 87 VAL A N 1
ATOM 667 C CA . VAL A 1 87 ? 3.897 3.467 1.779 1.00 98.19 87 VAL A CA 1
ATOM 668 C C . VAL A 1 87 ? 4.223 3.234 3.252 1.00 98.19 87 VAL A C 1
ATOM 670 O O . VAL A 1 87 ? 3.331 3.404 4.083 1.00 98.19 87 VAL A O 1
ATOM 673 N N . MET A 1 88 ? 5.487 2.958 3.580 1.00 97.94 88 MET A N 1
ATOM 674 C CA . MET A 1 88 ? 5.949 2.777 4.959 1.00 97.94 88 MET A CA 1
ATOM 675 C C . MET A 1 88 ? 5.632 4.003 5.830 1.00 97.94 88 MET A C 1
ATOM 677 O O . MET A 1 88 ? 5.064 3.871 6.915 1.00 97.94 88 MET A O 1
ATOM 681 N N . GLN A 1 89 ? 5.900 5.214 5.333 1.00 97.62 89 GLN A N 1
ATOM 682 C CA . GLN A 1 89 ? 5.574 6.450 6.052 1.00 97.62 89 GLN A CA 1
ATOM 683 C C . GLN A 1 89 ? 4.063 6.614 6.279 1.00 97.62 89 GLN A C 1
ATOM 685 O O . GLN A 1 89 ? 3.631 7.055 7.346 1.00 97.62 89 GLN A O 1
ATOM 690 N N . ARG A 1 90 ? 3.225 6.261 5.293 1.00 97.81 90 ARG A N 1
ATOM 691 C CA . ARG A 1 90 ? 1.760 6.305 5.446 1.00 97.81 90 ARG A CA 1
ATOM 692 C C . ARG A 1 90 ? 1.285 5.311 6.500 1.00 97.81 90 ARG A C 1
ATOM 694 O O . ARG A 1 90 ? 0.447 5.673 7.327 1.00 97.81 90 ARG A O 1
ATOM 701 N N . THR A 1 91 ? 1.800 4.083 6.479 1.00 97.81 91 THR A N 1
ATOM 702 C CA . THR A 1 91 ? 1.438 3.058 7.466 1.00 97.81 91 THR A CA 1
ATOM 703 C C . THR A 1 91 ? 1.891 3.458 8.860 1.00 97.81 91 THR A C 1
ATOM 705 O O . THR A 1 91 ? 1.100 3.383 9.794 1.00 97.81 91 THR A O 1
ATOM 708 N N . GLU A 1 92 ? 3.101 3.996 9.001 1.00 97.69 92 GLU A N 1
ATOM 709 C CA . GLU A 1 92 ? 3.617 4.462 10.285 1.00 97.69 92 GLU A CA 1
ATOM 710 C C . GLU A 1 92 ? 2.767 5.609 10.851 1.00 97.69 92 GLU A C 1
ATOM 712 O O . GLU A 1 92 ? 2.354 5.563 12.010 1.00 97.69 92 GLU A O 1
ATOM 717 N N . LYS A 1 93 ? 2.412 6.605 10.026 1.00 98.00 93 LYS A N 1
ATOM 718 C CA . LYS A 1 93 ? 1.510 7.698 10.428 1.00 98.00 93 LYS A CA 1
ATOM 719 C C . LYS A 1 93 ? 0.146 7.175 10.889 1.00 98.00 93 LYS A C 1
ATOM 721 O O . LYS A 1 93 ? -0.383 7.658 11.889 1.00 98.00 93 LYS A O 1
ATOM 726 N N . LYS A 1 94 ? -0.427 6.189 10.190 1.00 97.81 94 LYS A N 1
ATOM 727 C CA . LYS A 1 94 ? -1.705 5.563 10.578 1.00 97.81 94 LYS A CA 1
ATOM 728 C C . LYS A 1 94 ? -1.585 4.811 11.902 1.00 97.81 94 LYS A C 1
ATOM 730 O O . LYS A 1 94 ? -2.434 4.992 12.769 1.00 97.81 94 LYS A O 1
ATOM 735 N N . VAL A 1 95 ? -0.518 4.035 12.086 1.00 98.12 95 VAL A N 1
ATOM 736 C CA . VAL A 1 95 ? -0.254 3.305 13.333 1.00 98.12 95 VAL A CA 1
ATOM 737 C C . VAL A 1 95 ? -0.070 4.273 14.499 1.00 98.12 95 VAL A C 1
ATOM 739 O O . VAL A 1 95 ? -0.698 4.081 15.535 1.00 98.12 95 VAL A O 1
ATOM 742 N N . LYS A 1 96 ? 0.705 5.352 14.330 1.00 97.62 96 LYS A N 1
ATOM 743 C CA . LYS A 1 96 ? 0.871 6.397 15.356 1.00 97.62 96 LYS A CA 1
ATOM 744 C C . LYS A 1 96 ? -0.473 7.013 15.759 1.00 97.62 96 LYS A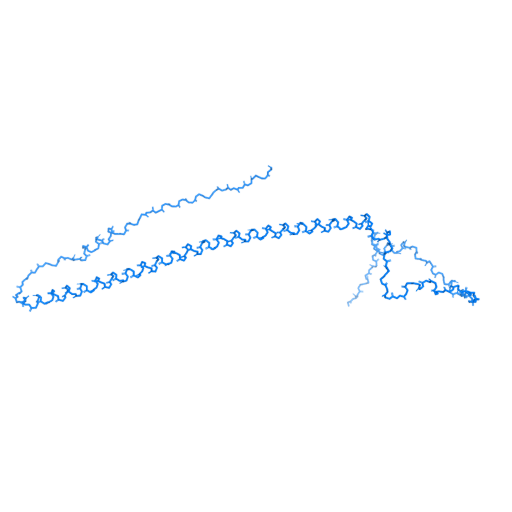 C 1
ATOM 746 O O . LYS A 1 96 ? -0.781 7.061 16.945 1.00 97.62 96 LYS A O 1
ATOM 751 N N . LYS A 1 97 ? -1.308 7.396 14.782 1.00 97.44 97 LYS A N 1
ATOM 752 C CA . LYS A 1 97 ? -2.664 7.925 15.031 1.00 97.44 97 LYS A CA 1
ATOM 753 C C . LYS A 1 97 ? -3.592 6.910 15.708 1.00 97.44 97 LYS A C 1
ATOM 755 O O . LYS A 1 97 ? -4.414 7.289 16.532 1.00 97.44 97 LYS A O 1
ATOM 760 N N . SER A 1 98 ? -3.495 5.630 15.354 1.00 97.12 98 SER A N 1
ATOM 761 C CA . SER A 1 98 ? -4.301 4.578 15.985 1.00 97.12 98 SER A CA 1
ATOM 762 C C . SER A 1 98 ? -3.883 4.356 17.434 1.00 97.12 98 SER A C 1
ATOM 764 O O . SER A 1 98 ? -4.737 4.255 18.307 1.00 97.12 98 SER A O 1
ATOM 766 N N . LYS A 1 99 ? -2.573 4.315 17.699 1.00 97.62 99 LYS A N 1
ATOM 767 C CA . LYS A 1 99 ? -2.026 4.138 19.047 1.00 97.62 99 LYS A CA 1
ATOM 768 C C . LYS A 1 99 ? -2.378 5.308 19.963 1.00 97.62 99 LYS A C 1
ATOM 770 O O . LYS A 1 99 ? -2.754 5.070 21.103 1.00 97.62 99 LYS A O 1
ATOM 775 N N . SER A 1 100 ? -2.321 6.551 19.474 1.00 97.19 100 SER A N 1
ATOM 776 C CA . SER A 1 100 ? -2.726 7.710 20.280 1.00 97.19 100 SER A CA 1
ATOM 777 C C . SER A 1 100 ? -4.213 7.673 20.641 1.00 97.19 100 SER A C 1
ATOM 779 O O . SER A 1 100 ? -4.565 7.901 21.792 1.00 97.19 100 SER A O 1
ATOM 781 N N . LYS A 1 101 ? -5.091 7.306 19.697 1.00 96.69 101 LYS A N 1
ATOM 782 C CA . LYS A 1 101 ? -6.525 7.119 19.974 1.00 96.69 101 LYS A CA 1
ATOM 783 C C . LYS A 1 101 ? -6.784 5.983 20.962 1.00 96.69 101 LYS A C 1
ATOM 785 O O . LYS A 1 101 ? -7.574 6.158 21.881 1.00 96.69 101 LYS A O 1
ATOM 790 N N . ALA A 1 102 ? -6.111 4.845 20.786 1.00 96.12 102 ALA A N 1
ATOM 791 C CA . ALA A 1 102 ? -6.228 3.706 21.693 1.00 96.12 102 ALA A CA 1
ATOM 792 C C . ALA A 1 102 ? -5.800 4.077 23.120 1.00 96.12 102 ALA A C 1
ATOM 794 O O . ALA A 1 102 ? -6.482 3.710 24.069 1.00 96.12 102 ALA A O 1
ATOM 795 N N . ARG A 1 103 ? -4.729 4.869 23.264 1.00 95.88 103 ARG A N 1
ATOM 796 C CA . ARG A 1 103 ? -4.280 5.391 24.558 1.00 95.88 103 ARG A CA 1
ATOM 797 C C . ARG A 1 103 ? -5.355 6.241 25.240 1.00 95.88 103 ARG A C 1
ATOM 799 O O . ARG A 1 103 ? -5.677 5.962 26.382 1.00 95.88 103 ARG A O 1
ATOM 806 N N . ILE A 1 104 ? -5.961 7.193 24.527 1.00 95.75 104 ILE A N 1
ATOM 807 C CA . ILE A 1 104 ? -7.027 8.053 25.079 1.00 95.75 104 ILE A CA 1
ATOM 808 C C . ILE A 1 104 ? -8.242 7.224 25.524 1.00 95.75 104 ILE A C 1
ATOM 810 O O . ILE A 1 104 ? -8.842 7.500 26.558 1.00 95.75 104 ILE A O 1
ATOM 814 N N . VAL A 1 105 ? -8.631 6.214 24.737 1.00 94.69 105 VAL A N 1
ATOM 815 C CA . VAL A 1 105 ? -9.734 5.312 25.107 1.00 94.69 105 VAL A CA 1
ATOM 816 C C . VAL A 1 105 ? -9.378 4.509 26.354 1.00 94.69 105 VAL A C 1
ATOM 818 O O . VAL A 1 105 ? -10.214 4.394 27.244 1.00 94.69 105 VAL A O 1
ATOM 821 N N . HIS A 1 106 ? -8.150 3.995 26.435 1.00 94.56 106 HIS A N 1
ATOM 822 C CA . HIS A 1 106 ? -7.691 3.232 27.587 1.00 94.56 106 HIS A CA 1
ATOM 823 C C . HIS A 1 106 ? -7.631 4.086 28.860 1.00 94.56 106 HIS A C 1
ATOM 825 O O . HIS A 1 106 ? -8.186 3.684 29.877 1.00 94.56 106 HIS A O 1
ATOM 831 N N . GLU A 1 107 ? -7.050 5.286 28.788 1.00 94.25 107 GLU A N 1
ATOM 832 C CA . GLU A 1 107 ? -7.019 6.250 29.897 1.00 94.25 107 GLU A CA 1
ATOM 833 C C . GLU A 1 107 ? -8.444 6.555 30.385 1.00 94.25 107 GLU A C 1
ATOM 835 O O . GLU A 1 107 ? -8.744 6.367 31.560 1.00 94.25 107 GLU A O 1
ATOM 840 N N . ARG A 1 108 ? -9.376 6.855 29.468 1.00 91.88 108 ARG A N 1
ATOM 841 C CA . ARG A 1 108 ? -10.784 7.087 29.829 1.00 91.88 108 ARG A CA 1
ATOM 842 C C . ARG A 1 108 ? -11.460 5.859 30.446 1.00 91.88 108 ARG A C 1
ATOM 844 O O . ARG A 1 108 ? -12.291 6.022 31.334 1.00 91.88 108 ARG A O 1
ATOM 851 N N . SER A 1 109 ? -11.167 4.649 29.960 1.00 91.06 109 SER A N 1
ATOM 852 C CA . SER A 1 109 ? -11.732 3.422 30.539 1.00 91.06 109 SER A CA 1
ATOM 853 C C . SER A 1 109 ? -11.223 3.175 31.956 1.00 91.06 109 SER A C 1
ATOM 855 O O . SER A 1 109 ? -12.017 2.828 32.821 1.00 91.06 109 SER A O 1
ATOM 857 N N . LEU A 1 110 ? -9.936 3.435 32.213 1.00 87.69 110 LEU A N 1
ATOM 858 C CA . LEU A 1 110 ? -9.357 3.327 33.550 1.00 87.69 110 LEU A CA 1
ATOM 859 C C . LEU A 1 110 ? -10.005 4.330 34.508 1.00 87.69 110 LEU A C 1
ATOM 861 O O . LEU A 1 110 ? -10.380 3.952 35.615 1.00 87.69 110 LEU A O 1
ATOM 865 N N . ASP A 1 111 ? -10.189 5.579 34.076 1.00 90.69 111 ASP A N 1
ATOM 866 C CA . ASP A 1 111 ? -10.860 6.606 34.879 1.00 90.69 111 ASP A CA 1
ATOM 867 C C . ASP A 1 111 ? -12.301 6.202 35.218 1.00 90.69 111 ASP A C 1
ATOM 869 O O . ASP A 1 111 ? -12.728 6.338 36.364 1.00 90.69 111 ASP A O 1
ATOM 873 N N . TRP A 1 112 ? -13.033 5.642 34.249 1.00 90.88 112 TRP A N 1
ATOM 874 C CA . TRP A 1 112 ? -14.394 5.144 34.456 1.00 90.88 112 TRP A CA 1
ATOM 875 C C . TRP A 1 112 ? -14.458 3.945 35.401 1.00 90.88 112 TRP A C 1
ATOM 877 O O . TRP A 1 112 ? -15.300 3.926 36.296 1.00 90.88 112 TRP A O 1
ATOM 887 N N . ASP A 1 113 ? -13.570 2.965 35.244 1.00 90.75 113 ASP A N 1
ATOM 888 C CA . ASP A 1 113 ? -13.504 1.805 36.136 1.00 90.75 113 ASP A CA 1
ATOM 889 C C . ASP A 1 113 ? -13.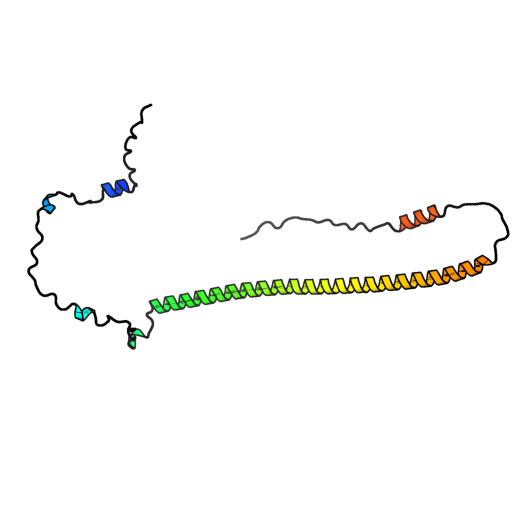152 2.229 37.566 1.00 90.75 113 ASP A C 1
ATOM 891 O O . ASP A 1 113 ? -13.723 1.714 38.527 1.00 90.75 113 ASP A O 1
ATOM 895 N N . ASN A 1 114 ? -12.250 3.201 37.724 1.00 91.62 114 ASN A N 1
ATOM 896 C CA . ASN A 1 114 ? -11.911 3.770 39.025 1.00 91.62 114 ASN A CA 1
ATOM 897 C C . ASN A 1 114 ? -13.112 4.482 39.660 1.00 91.62 114 ASN A C 1
ATOM 899 O O . ASN A 1 114 ? -13.394 4.256 40.836 1.00 91.62 114 ASN A O 1
ATOM 903 N N . LEU A 1 115 ? -13.847 5.289 38.890 1.00 90.75 115 LEU A N 1
ATOM 904 C CA . LEU A 1 115 ? -15.050 5.977 39.366 1.00 90.75 115 LEU A CA 1
ATOM 905 C C . LEU A 1 115 ? -16.145 4.972 39.755 1.00 90.75 115 LEU A C 1
ATOM 907 O O . LEU A 1 115 ? -16.752 5.097 40.815 1.00 90.75 115 LEU A O 1
ATOM 911 N N . ASN A 1 116 ? -16.349 3.927 38.952 1.00 92.94 116 ASN A N 1
ATOM 912 C CA . ASN A 1 116 ? -17.306 2.861 39.249 1.00 92.94 116 ASN A CA 1
ATOM 913 C C . ASN A 1 116 ? -16.932 2.114 40.531 1.00 92.94 116 ASN A C 1
ATOM 915 O O . ASN A 1 116 ? -17.774 1.947 41.407 1.00 92.94 116 ASN A O 1
ATOM 919 N N . ARG A 1 117 ? -15.653 1.762 40.710 1.00 92.50 117 ARG A N 1
ATOM 920 C CA . ARG A 1 117 ? -15.163 1.162 41.962 1.00 92.50 117 ARG A CA 1
ATOM 921 C C . ARG A 1 117 ? -15.394 2.084 43.161 1.00 92.50 117 ARG A C 1
ATOM 923 O O . ARG A 1 117 ? -15.801 1.621 44.226 1.00 92.50 117 ARG A O 1
ATOM 930 N N . GLN A 1 118 ? -15.167 3.389 43.011 1.00 90.12 118 GLN A N 1
ATOM 931 C CA . GLN A 1 118 ? -15.465 4.375 44.057 1.00 90.12 118 GLN A CA 1
ATOM 932 C C . GLN A 1 118 ? -16.970 4.454 44.360 1.00 90.12 118 GLN A C 1
ATOM 934 O O . GLN A 1 118 ? -17.362 4.520 45.521 1.00 90.12 118 GLN A O 1
ATOM 939 N N . MET A 1 119 ? -17.831 4.395 43.346 1.00 90.00 119 MET A N 1
ATOM 940 C CA . MET A 1 119 ? -19.283 4.384 43.535 1.00 90.00 119 MET A CA 1
ATOM 941 C C . MET A 1 119 ? -19.771 3.100 44.213 1.00 90.00 119 MET A C 1
ATOM 943 O O . MET A 1 119 ? -20.581 3.178 45.137 1.00 90.00 119 MET A O 1
ATOM 947 N N . ASP A 1 120 ? -19.249 1.939 43.817 1.00 91.75 120 ASP A N 1
ATOM 948 C CA . ASP A 1 120 ? -19.584 0.645 44.416 1.00 91.75 120 ASP A CA 1
ATOM 949 C C . ASP A 1 120 ? -19.142 0.582 45.880 1.00 91.75 120 ASP A C 1
ATOM 951 O O . ASP A 1 120 ? -19.929 0.222 46.754 1.00 91.75 120 ASP A O 1
ATOM 955 N N . THR A 1 121 ? -17.914 1.016 46.182 1.00 92.06 121 THR A N 1
ATOM 956 C CA . THR A 1 121 ? -17.426 1.112 47.569 1.00 92.06 121 THR A CA 1
ATOM 957 C C . THR A 1 121 ? -18.265 2.073 48.403 1.00 92.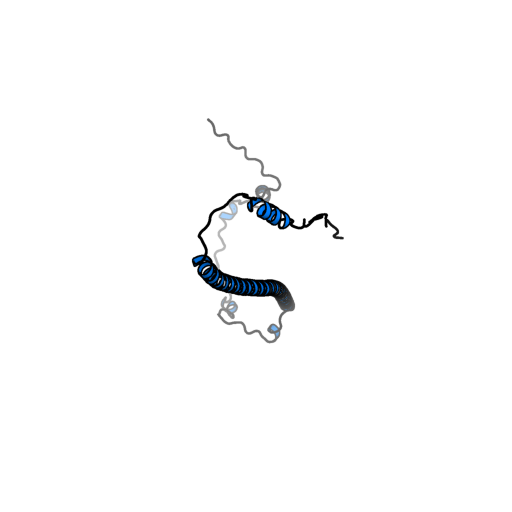06 121 THR A C 1
ATOM 959 O O . THR A 1 121 ? -18.678 1.713 49.503 1.00 92.06 121 THR A O 1
ATOM 962 N N . GLN A 1 122 ? -18.606 3.257 47.886 1.00 90.50 122 GLN A N 1
ATOM 963 C CA . GLN A 1 122 ? -19.501 4.171 48.595 1.00 90.50 122 GLN A CA 1
ATOM 964 C C . GLN A 1 122 ? -20.903 3.585 48.793 1.00 90.50 122 GLN A C 1
ATOM 966 O O . GLN A 1 122 ? -21.518 3.820 49.831 1.00 90.50 122 GLN A O 1
ATOM 971 N N . LYS A 1 123 ? -21.428 2.829 47.824 1.00 91.62 123 LYS A N 1
ATOM 972 C CA . LYS A 1 123 ? -22.724 2.153 47.945 1.00 91.62 123 LYS A CA 1
ATOM 973 C C . LYS A 1 123 ? -22.694 1.100 49.052 1.00 91.62 123 LYS A C 1
ATOM 975 O O . LYS A 1 123 ? -23.616 1.078 49.859 1.00 91.62 123 LYS A O 1
ATOM 980 N N . ILE A 1 124 ? -21.624 0.305 49.126 1.00 91.00 124 ILE A N 1
ATOM 981 C CA . ILE A 1 124 ? -21.398 -0.681 50.194 1.00 91.00 124 ILE A CA 1
ATOM 982 C C . ILE A 1 124 ? -21.281 0.013 51.559 1.00 91.00 124 ILE A C 1
ATOM 984 O O . ILE A 1 124 ? -21.903 -0.409 52.530 1.00 91.00 124 ILE A O 1
ATOM 988 N N . ILE A 1 125 ? -20.521 1.109 51.644 1.00 91.31 125 ILE A N 1
ATOM 989 C CA . ILE A 1 125 ? -20.382 1.884 52.886 1.00 91.31 125 ILE A CA 1
ATOM 990 C C . ILE A 1 125 ? -21.745 2.425 53.333 1.00 91.31 125 ILE A C 1
ATOM 992 O O . ILE A 1 125 ? -22.110 2.264 54.495 1.00 91.31 125 ILE A O 1
ATOM 996 N N . ARG A 1 126 ? -22.525 3.016 52.418 1.00 88.44 126 ARG A N 1
ATOM 997 C CA . ARG A 1 126 ? -23.871 3.534 52.716 1.00 88.44 126 ARG A CA 1
ATOM 998 C C . ARG A 1 126 ? -24.839 2.432 53.134 1.00 88.44 126 ARG A C 1
ATOM 1000 O O . ARG A 1 126 ? -25.589 2.634 54.083 1.00 88.44 126 ARG A O 1
ATOM 1007 N N . SER A 1 127 ? -24.824 1.277 52.464 1.00 88.94 127 SER A N 1
ATOM 1008 C CA . SER A 1 127 ? -25.685 0.155 52.850 1.00 88.94 127 SER A CA 1
ATOM 1009 C C . SER A 1 127 ? -25.329 -0.363 54.239 1.00 88.94 127 SER A C 1
ATOM 1011 O O . SER A 1 127 ? -26.223 -0.564 55.053 1.00 88.94 127 SER A O 1
ATOM 1013 N N . ASN A 1 128 ? -24.036 -0.505 54.541 1.00 86.19 128 ASN A N 1
ATOM 1014 C CA . ASN A 1 128 ? -23.580 -0.948 55.857 1.00 86.19 128 ASN A CA 1
ATOM 1015 C C . ASN A 1 128 ? -23.953 0.067 56.949 1.00 86.19 128 ASN A C 1
ATOM 1017 O O . ASN A 1 128 ? -24.463 -0.321 57.998 1.00 86.19 128 ASN A O 1
ATOM 1021 N N . LEU A 1 129 ? -23.771 1.367 56.695 1.00 86.25 129 LEU A N 1
ATOM 1022 C CA . LEU A 1 129 ? -24.168 2.421 57.631 1.00 86.25 129 LEU A CA 1
ATOM 1023 C C . LEU A 1 129 ? -25.678 2.386 57.913 1.00 86.25 129 LEU A C 1
ATOM 1025 O O . LEU A 1 129 ? -26.079 2.360 59.072 1.00 86.25 129 LEU A O 1
ATOM 1029 N N . SER A 1 130 ? -26.505 2.266 56.869 1.00 78.25 130 SER A N 1
ATOM 1030 C CA . SER A 1 130 ? -27.958 2.133 57.015 1.00 78.25 130 SER A CA 1
ATOM 1031 C C . SER A 1 130 ? -28.345 0.903 57.841 1.00 78.25 130 SER A C 1
ATOM 1033 O O . SER A 1 130 ? -29.200 1.004 58.721 1.00 78.25 130 SER A O 1
ATOM 1035 N N . THR A 1 131 ? -27.695 -0.250 57.639 1.00 76.50 131 THR A N 1
ATOM 1036 C CA . THR A 1 131 ? -27.983 -1.444 58.453 1.00 76.50 131 THR A CA 1
ATOM 1037 C C . THR A 1 131 ? -27.656 -1.246 59.934 1.00 76.50 131 THR A C 1
ATOM 1039 O O . THR A 1 131 ? -28.440 -1.675 60.776 1.00 76.50 131 THR A O 1
ATOM 1042 N N . LEU A 1 132 ? -26.564 -0.540 60.254 1.00 71.19 132 LEU A N 1
ATOM 1043 C CA . LEU A 1 132 ? -26.156 -0.251 61.634 1.00 71.19 132 LEU A CA 1
ATOM 1044 C C . LEU A 1 132 ? -27.094 0.752 62.326 1.00 71.19 132 LEU A C 1
ATOM 1046 O O . LEU A 1 132 ? -27.427 0.589 63.501 1.00 71.19 132 LEU A O 1
ATOM 1050 N N . GLU A 1 133 ? -27.555 1.769 61.596 1.00 69.88 133 GLU A N 1
ATOM 1051 C CA . GLU A 1 133 ? -28.559 2.729 62.073 1.00 69.88 133 GLU A CA 1
ATOM 1052 C C . GLU A 1 133 ? -29.916 2.059 62.308 1.00 69.88 133 GLU A C 1
ATOM 1054 O O . GLU A 1 133 ? -30.596 2.343 63.290 1.00 69.88 133 GLU A O 1
ATOM 1059 N N . THR A 1 134 ? -30.301 1.115 61.447 1.00 69.25 134 THR A N 1
ATOM 1060 C CA . THR A 1 134 ? -31.562 0.384 61.620 1.00 69.25 134 THR A CA 1
ATOM 1061 C C . THR A 1 134 ? -31.488 -0.547 62.832 1.00 69.25 134 THR A C 1
ATOM 1063 O O . THR A 1 134 ? -32.429 -0.588 63.620 1.00 69.25 134 THR A O 1
ATOM 1066 N N . SER A 1 135 ? -30.365 -1.249 63.042 1.00 61.06 135 SER A N 1
ATOM 1067 C CA . SER A 1 135 ? -30.181 -2.100 64.226 1.00 61.06 135 SER A CA 1
ATOM 1068 C C . SER A 1 135 ? -30.158 -1.307 65.534 1.00 61.06 135 SER A C 1
ATOM 1070 O O . SER A 1 135 ? -30.808 -1.715 66.494 1.00 61.06 135 SER A O 1
ATOM 1072 N N . SER A 1 136 ? -29.495 -0.147 65.572 1.00 61.06 136 SER A N 1
ATOM 1073 C CA . SER A 1 136 ? -29.457 0.691 66.779 1.00 61.06 136 SER A CA 1
ATOM 1074 C C . SER A 1 136 ? -30.811 1.340 67.080 1.00 61.06 136 SER A C 1
ATOM 1076 O O . SER A 1 136 ? -31.200 1.443 68.243 1.00 61.06 136 SER A O 1
ATOM 1078 N N . ASN A 1 137 ? -31.577 1.703 66.046 1.00 57.34 137 ASN A N 1
ATOM 1079 C CA . ASN A 1 137 ? -32.939 2.208 66.198 1.00 57.34 137 ASN A CA 1
ATOM 1080 C C . ASN A 1 137 ? -33.916 1.100 66.651 1.00 57.34 137 ASN A C 1
ATOM 1082 O O . ASN A 1 137 ? -34.828 1.343 67.434 1.00 57.34 137 ASN A O 1
ATOM 1086 N N . ILE A 1 138 ? -33.726 -0.153 66.226 1.00 58.47 138 ILE A N 1
ATOM 1087 C CA . ILE A 1 138 ? -34.509 -1.294 66.738 1.00 58.47 138 ILE A CA 1
ATOM 1088 C C . ILE A 1 138 ? -34.204 -1.546 68.226 1.00 58.47 138 ILE A C 1
ATOM 1090 O O . ILE A 1 138 ? -35.124 -1.784 69.011 1.00 58.47 138 ILE A O 1
ATOM 1094 N N . GLU A 1 139 ? -32.938 -1.459 68.640 1.00 58.31 139 GLU A N 1
ATOM 1095 C CA . GLU A 1 139 ? -32.525 -1.617 70.042 1.00 58.31 139 GLU A CA 1
ATOM 1096 C C . GLU A 1 139 ? -33.044 -0.483 70.940 1.00 58.31 139 GLU A C 1
ATOM 1098 O O . GLU A 1 139 ? -33.581 -0.748 72.023 1.00 58.31 139 GLU A O 1
ATOM 1103 N N . SER A 1 140 ? -32.970 0.769 70.479 1.00 56.81 140 SER A N 1
ATOM 1104 C CA . SER A 1 140 ? -33.512 1.916 71.211 1.00 56.81 140 SER A CA 1
ATOM 1105 C C . SER A 1 140 ? -35.039 1.838 71.328 1.00 56.81 140 SER A C 1
ATOM 1107 O O . SER A 1 140 ? -35.561 1.934 72.439 1.00 56.81 140 SER A O 1
ATOM 1109 N N . ASN A 1 141 ? -35.766 1.536 70.246 1.00 56.88 141 ASN A N 1
ATOM 1110 C CA . ASN A 1 141 ? -37.229 1.400 70.270 1.00 56.88 141 ASN A CA 1
ATOM 1111 C C . ASN A 1 141 ? -37.713 0.216 71.119 1.00 56.88 141 ASN A C 1
ATOM 1113 O O . ASN A 1 141 ? -38.772 0.295 71.745 1.00 56.88 141 ASN A O 1
ATOM 1117 N N . LYS A 1 142 ? -36.939 -0.873 71.204 1.00 58.59 142 LYS A N 1
ATOM 1118 C CA . LYS A 1 142 ? -37.228 -1.984 72.123 1.00 58.59 142 LYS A CA 1
ATOM 1119 C C . LYS A 1 142 ? -37.100 -1.549 73.586 1.00 58.59 142 LYS A C 1
ATOM 1121 O O . LYS A 1 142 ? -37.932 -1.925 74.408 1.00 58.59 142 LYS A O 1
ATOM 1126 N N . SER A 1 143 ? -36.102 -0.725 73.910 1.00 55.31 143 SER A N 1
ATOM 1127 C CA . SER A 1 143 ? -35.914 -0.188 75.265 1.00 55.31 143 SER A CA 1
ATOM 1128 C C . SER A 1 143 ? -36.944 0.887 75.656 1.00 55.31 143 SER A C 1
ATOM 1130 O O . SER A 1 143 ? -37.315 0.974 76.826 1.00 55.31 143 SER A O 1
ATOM 1132 N N . ILE A 1 144 ? -37.455 1.658 74.688 1.00 53.06 144 ILE A N 1
ATOM 1133 C CA . ILE A 1 144 ? -38.502 2.675 74.893 1.00 53.06 144 ILE A CA 1
ATOM 1134 C C . ILE A 1 144 ? -39.865 2.008 75.146 1.00 53.06 144 ILE A C 1
ATOM 1136 O O . ILE A 1 144 ? -40.534 2.343 76.123 1.00 53.06 144 ILE A O 1
ATOM 1140 N N . ASN A 1 145 ? -40.229 0.983 74.366 1.00 54.81 145 ASN A N 1
ATOM 1141 C CA . ASN A 1 145 ? -41.472 0.226 74.574 1.00 54.81 145 ASN A CA 1
ATOM 1142 C C . ASN A 1 145 ? -41.484 -0.579 75.890 1.00 54.81 145 ASN A C 1
ATOM 1144 O O . ASN A 1 145 ? -42.538 -0.754 76.495 1.00 54.81 145 ASN A O 1
ATOM 1148 N N . LEU A 1 146 ? -40.321 -1.022 76.384 1.00 47.31 146 LEU A N 1
ATOM 1149 C CA . LEU A 1 146 ? -40.198 -1.653 77.709 1.00 47.31 146 LEU A CA 1
ATOM 1150 C C . LEU A 1 146 ? -40.390 -0.666 78.874 1.00 47.31 146 LEU A C 1
ATOM 1152 O O . LEU A 1 146 ? -40.757 -1.091 79.965 1.00 47.31 146 LEU A O 1
ATOM 1156 N N . ARG A 1 147 ? -40.173 0.638 78.660 1.00 47.94 147 ARG A N 1
ATOM 1157 C CA . ARG A 1 147 ? -40.435 1.687 79.664 1.00 47.94 147 ARG A CA 1
ATOM 1158 C C . ARG A 1 147 ? -41.885 2.174 79.635 1.00 47.94 147 ARG A C 1
ATOM 1160 O O . ARG A 1 147 ? -42.438 2.462 80.687 1.00 47.94 147 ARG A O 1
ATOM 1167 N N . GLN A 1 148 ? -42.516 2.211 78.461 1.00 46.59 148 GLN A N 1
ATOM 1168 C CA . GLN A 1 148 ? -43.927 2.600 78.312 1.00 46.59 148 GLN A CA 1
ATOM 1169 C C . GLN A 1 148 ? -44.926 1.503 78.722 1.00 46.59 148 GLN A C 1
ATOM 1171 O O . GLN A 1 148 ? -46.097 1.795 78.940 1.00 46.59 148 GLN A O 1
ATOM 1176 N N . GLY A 1 149 ? -44.476 0.259 78.921 1.00 45.56 149 GLY A N 1
ATOM 1177 C CA . GLY A 1 149 ? -45.308 -0.834 79.442 1.00 45.56 149 GLY A CA 1
ATOM 1178 C C . GLY A 1 149 ? -45.679 -0.740 80.930 1.00 45.56 149 GLY A C 1
ATOM 1179 O O . GLY A 1 149 ? -46.348 -1.642 81.428 1.00 45.56 149 GLY A O 1
ATOM 1180 N N . MET A 1 150 ? -45.256 0.307 81.650 1.00 45.19 150 MET A N 1
ATOM 1181 C CA . MET A 1 150 ? -45.536 0.464 83.086 1.00 45.19 150 MET A CA 1
ATOM 1182 C C . MET A 1 150 ? -46.257 1.760 83.468 1.00 45.19 150 MET A C 1
ATOM 1184 O O . MET A 1 150 ? -46.501 1.974 84.651 1.00 45.19 150 MET A O 1
ATOM 1188 N N . GLU A 1 151 ? -46.662 2.594 82.507 1.00 51.56 151 GLU A N 1
ATOM 1189 C CA . GLU A 1 151 ? -47.366 3.838 82.826 1.00 51.56 151 GLU A CA 1
ATOM 1190 C C . GLU A 1 151 ? -48.422 4.175 81.768 1.00 51.56 151 GLU A C 1
ATOM 1192 O O . GLU A 1 151 ? -48.168 4.859 80.782 1.00 51.56 151 GLU A O 1
ATOM 1197 N N . SER A 1 152 ? -49.634 3.651 81.962 1.00 38.81 152 SER A N 1
ATOM 1198 C CA . SER A 1 152 ? -50.854 4.224 81.381 1.00 38.81 152 SER A CA 1
ATOM 1199 C C . SER A 1 152 ? -52.083 3.860 82.221 1.00 38.81 152 SER A C 1
ATOM 1201 O O . SER A 1 152 ? -52.862 2.970 81.898 1.00 38.81 152 SER A O 1
ATOM 1203 N N . ILE A 1 153 ? -52.272 4.595 83.319 1.00 43.62 153 ILE A N 1
ATOM 1204 C CA . ILE A 1 153 ? -53.609 4.973 83.788 1.00 43.62 153 ILE A CA 1
ATOM 1205 C C . ILE A 1 153 ? -53.543 6.467 84.111 1.00 43.62 153 ILE A C 1
ATOM 1207 O O . ILE A 1 153 ? -52.999 6.837 85.151 1.00 43.62 153 ILE A O 1
ATOM 1211 N N . LYS A 1 154 ? -54.081 7.297 83.210 1.00 37.44 154 LYS A N 1
ATOM 1212 C CA . LYS A 1 154 ? -55.047 8.386 83.463 1.00 37.44 154 LYS A CA 1
ATOM 1213 C C . LYS A 1 154 ? -55.171 9.287 82.230 1.00 37.44 154 LYS A C 1
ATOM 1215 O O . LYS A 1 154 ? -54.179 9.616 81.589 1.00 37.44 154 LYS A O 1
ATOM 1220 N N . GLU A 1 155 ? -56.420 9.601 81.918 1.00 44.62 155 GLU A N 1
ATOM 1221 C CA . GLU A 1 155 ? -56.873 10.584 80.934 1.00 44.62 155 GLU A CA 1
ATOM 1222 C C . GLU A 1 155 ? -56.503 12.011 81.382 1.00 44.62 155 GLU A C 1
ATOM 1224 O O . GLU A 1 155 ? -56.390 12.244 82.585 1.00 44.62 155 GLU A O 1
ATOM 1229 N N . ASP A 1 156 ? -56.260 12.917 80.425 1.00 35.38 156 ASP A N 1
ATOM 1230 C CA . ASP A 1 156 ? -56.896 14.249 80.341 1.00 35.38 156 ASP A CA 1
ATOM 1231 C C . ASP A 1 156 ? -56.303 15.097 79.181 1.00 35.38 156 ASP A C 1
ATOM 1233 O O . ASP A 1 156 ? -55.093 15.202 78.988 1.00 35.38 156 ASP A O 1
ATOM 1237 N N . ASP A 1 157 ? -57.228 15.671 78.408 1.00 37.84 157 ASP A N 1
ATOM 1238 C CA . ASP A 1 157 ? -57.290 17.020 77.827 1.00 37.84 157 ASP A CA 1
ATOM 1239 C C . ASP A 1 157 ? -56.206 17.575 76.870 1.00 37.84 157 ASP A C 1
ATOM 1241 O O . ASP A 1 157 ? -55.149 18.054 77.261 1.00 37.84 157 ASP A O 1
ATOM 1245 N N . GLY A 1 158 ? -56.610 17.718 75.596 1.00 45.97 158 GLY A N 1
ATOM 1246 C CA . GLY A 1 158 ? -56.531 18.984 74.846 1.00 45.97 158 GLY A CA 1
ATOM 1247 C C . GLY A 1 158 ? -55.177 19.488 74.311 1.00 45.97 158 GLY A C 1
ATOM 1248 O O . GLY A 1 158 ? -54.380 20.048 75.052 1.00 45.97 158 GLY A O 1
ATOM 1249 N N . ARG A 1 159 ? -55.044 19.455 72.967 1.00 41.69 159 ARG A N 1
ATOM 1250 C CA . ARG A 1 159 ? -54.350 20.399 72.042 1.00 41.69 159 ARG A CA 1
ATOM 1251 C C . ARG A 1 159 ? -53.529 19.639 70.991 1.00 41.69 159 ARG A C 1
ATOM 1253 O O . ARG A 1 159 ? -52.386 19.262 71.215 1.00 41.69 159 ARG A O 1
ATOM 1260 N N . VAL A 1 160 ? -54.126 19.434 69.817 1.00 49.16 160 VAL A N 1
ATOM 1261 C CA . VAL A 1 160 ? -53.436 18.903 68.633 1.00 49.16 160 VAL A CA 1
ATOM 1262 C C . VAL A 1 160 ? -52.779 20.085 67.921 1.00 49.16 160 VAL A C 1
ATOM 1264 O O . VAL A 1 160 ? -53.453 20.816 67.203 1.00 49.16 160 VAL A O 1
ATOM 1267 N N . GLU A 1 161 ? -51.487 20.320 68.158 1.00 51.19 161 GLU A N 1
ATOM 1268 C CA . GLU A 1 161 ? -50.689 21.139 67.241 1.00 51.19 161 GLU A CA 1
ATOM 1269 C C . GLU A 1 161 ? -50.100 20.238 66.155 1.00 51.19 161 GLU A C 1
ATOM 1271 O O . GLU A 1 161 ? -49.438 19.235 66.430 1.00 51.19 161 GLU A O 1
ATOM 1276 N N . SER A 1 162 ? -50.423 20.580 64.911 1.00 55.88 162 SER A N 1
ATOM 1277 C CA . SER A 1 162 ? -50.129 19.818 63.705 1.00 55.88 162 SER A CA 1
ATOM 1278 C C . SER A 1 162 ? -48.624 19.708 63.464 1.00 55.88 162 SER A C 1
ATOM 1280 O O . SER A 1 162 ? -47.967 20.620 62.970 1.00 55.88 162 SER A O 1
ATOM 1282 N N . ILE A 1 163 ? -48.080 18.528 63.757 1.00 58.75 163 ILE A N 1
ATOM 1283 C CA . ILE A 1 163 ? -46.703 18.108 63.440 1.00 58.75 163 ILE A CA 1
ATOM 1284 C C . ILE A 1 163 ? -46.407 18.234 61.927 1.00 58.75 163 ILE A C 1
ATOM 1286 O O . ILE A 1 163 ? -45.258 18.395 61.513 1.00 58.75 163 ILE A O 1
ATOM 1290 N N . GLU A 1 164 ? -47.453 18.212 61.102 1.00 58.31 164 GLU A N 1
ATOM 1291 C CA . GLU A 1 164 ? -47.401 18.283 59.640 1.00 58.31 164 GLU A CA 1
ATOM 1292 C C . GLU A 1 164 ? -46.918 19.646 59.104 1.00 58.31 164 GLU A C 1
ATOM 1294 O O . GLU A 1 164 ? -46.230 19.689 58.076 1.00 58.31 164 GLU A O 1
ATOM 1299 N N . ASP A 1 165 ? -47.159 20.739 59.835 1.00 56.91 165 ASP A N 1
ATOM 1300 C CA . ASP A 1 165 ? -46.724 22.084 59.428 1.00 56.91 165 ASP A CA 1
ATOM 1301 C C . ASP A 1 165 ? -45.212 22.263 59.650 1.00 56.91 165 ASP A C 1
ATOM 1303 O O . ASP A 1 165 ? -44.492 22.756 58.779 1.00 56.91 165 ASP A O 1
ATOM 1307 N N . SER A 1 166 ? -44.690 21.730 60.763 1.00 66.44 166 SER A N 1
ATOM 1308 C CA . SER A 1 166 ? -43.251 21.741 61.069 1.00 66.44 166 SER A CA 1
ATOM 1309 C C . SER A 1 166 ? -42.437 20.898 60.080 1.00 66.44 166 SER A C 1
ATOM 1311 O O . SER A 1 166 ? -41.318 21.259 59.700 1.00 66.44 166 SER A O 1
ATOM 1313 N N . ILE A 1 167 ? -43.004 19.780 59.615 1.00 71.62 167 ILE A N 1
ATOM 1314 C CA . ILE A 1 167 ? -42.374 18.931 58.598 1.00 71.62 167 ILE A CA 1
ATOM 1315 C C . ILE A 1 167 ? -42.348 19.652 57.239 1.00 71.62 167 ILE A C 1
ATOM 1317 O O . ILE A 1 167 ? -41.318 19.630 56.558 1.00 71.62 167 ILE A O 1
ATOM 1321 N N . SER A 1 168 ? -43.429 20.343 56.867 1.00 62.88 168 SER A N 1
ATOM 1322 C CA . SER A 1 168 ? -43.536 21.057 55.585 1.00 62.88 168 SER A CA 1
ATOM 1323 C C . SER A 1 168 ? -42.578 22.251 55.469 1.00 62.88 168 SER A C 1
ATOM 1325 O O . SER A 1 168 ? -41.951 22.446 54.420 1.00 62.88 168 SER A O 1
ATOM 1327 N N . GLU A 1 169 ? -42.375 23.011 56.548 1.00 63.62 169 GLU A N 1
ATOM 1328 C CA . GLU A 1 169 ? -41.392 24.106 56.578 1.00 63.62 169 GLU A CA 1
ATOM 1329 C C . GLU A 1 169 ? -39.952 23.589 56.447 1.00 63.62 169 GLU A C 1
ATOM 1331 O O . GLU A 1 169 ? -39.119 24.155 55.727 1.00 63.62 169 GLU A O 1
ATOM 1336 N N . LYS A 1 170 ? -39.659 22.449 57.079 1.00 71.62 170 LYS A N 1
ATOM 1337 C CA . LYS A 1 170 ? -38.323 21.847 57.060 1.00 71.62 170 LYS A CA 1
ATOM 1338 C C . LYS A 1 170 ? -37.971 21.259 55.694 1.00 71.62 170 LYS A C 1
ATOM 1340 O O . LYS A 1 170 ? -36.834 21.406 55.253 1.00 71.62 170 LYS A O 1
ATOM 1345 N N . ILE A 1 171 ? -38.944 20.682 54.986 1.00 72.81 171 ILE A N 1
ATOM 1346 C CA . ILE A 1 171 ? -38.768 20.199 53.605 1.00 72.81 171 ILE A CA 1
ATOM 1347 C C . ILE A 1 171 ? -38.556 21.373 52.639 1.00 72.81 171 ILE A C 1
ATOM 1349 O O . ILE A 1 171 ? -37.682 21.304 51.774 1.00 72.81 171 ILE A O 1
ATOM 1353 N N . SER A 1 172 ? -39.291 22.474 52.818 1.00 65.88 172 SER A N 1
ATOM 1354 C CA . SER A 1 172 ? -39.189 23.654 51.947 1.00 65.88 172 SER A CA 1
ATOM 1355 C C . SER A 1 172 ? -37.828 24.354 52.047 1.00 65.88 172 SER A C 1
ATOM 1357 O O . SER A 1 172 ? -37.300 24.818 51.037 1.00 65.88 172 SER A O 1
ATOM 1359 N N . SER A 1 173 ? -37.207 24.372 53.233 1.00 64.88 173 SER A N 1
ATOM 1360 C CA . SER A 1 173 ? -35.860 24.944 53.419 1.00 64.88 173 SER A CA 1
ATOM 1361 C C . SER A 1 173 ? -34.727 24.108 52.798 1.00 64.88 173 SER A C 1
ATOM 1363 O O . SER A 1 173 ? -33.685 24.655 52.441 1.00 64.88 173 SER A O 1
ATOM 1365 N N . LEU A 1 174 ? -34.932 22.799 52.610 1.00 66.38 174 LEU A N 1
ATOM 1366 C CA . LEU A 1 174 ? -33.950 21.882 52.015 1.00 66.38 174 LEU A CA 1
ATOM 1367 C C . LEU A 1 174 ? -33.961 21.879 50.475 1.00 66.38 174 LEU A C 1
ATOM 1369 O O . LEU A 1 174 ? -33.036 21.343 49.865 1.00 66.38 174 LEU A O 1
ATOM 1373 N N . LEU A 1 175 ? -34.973 22.478 49.835 1.00 54.16 175 LEU A N 1
ATOM 1374 C CA . LEU A 1 175 ? -35.196 22.402 48.383 1.00 54.16 175 LEU A CA 1
ATOM 1375 C C . LEU A 1 175 ? -34.701 23.631 47.596 1.00 54.16 175 LEU A C 1
ATOM 1377 O O . LEU A 1 175 ? -35.161 23.898 46.486 1.00 54.16 175 LEU A O 1
ATOM 1381 N N . ILE A 1 176 ? -33.733 24.374 48.137 1.00 54.78 176 ILE A N 1
ATOM 1382 C CA . ILE A 1 176 ? -33.059 25.468 47.423 1.00 54.78 176 ILE A CA 1
ATOM 1383 C C . ILE A 1 176 ? -31.821 24.899 46.717 1.00 54.78 176 ILE A C 1
ATOM 1385 O O . ILE A 1 176 ? -30.732 24.809 47.281 1.00 54.78 176 ILE A O 1
ATOM 1389 N N . LEU A 1 177 ? -31.994 24.493 45.458 1.00 52.81 177 LEU A N 1
ATOM 1390 C CA . LEU A 1 177 ? -30.886 24.154 44.560 1.00 52.81 177 LEU A CA 1
ATOM 1391 C C . LEU A 1 177 ? -30.206 25.439 44.044 1.00 52.81 177 LEU A C 1
ATOM 1393 O O . LEU A 1 177 ? -30.905 26.354 43.598 1.00 52.81 177 LEU A O 1
ATOM 1397 N N . PRO A 1 178 ? -28.861 25.522 44.026 1.00 47.97 178 PRO A N 1
ATOM 1398 C CA . PRO A 1 178 ? -28.164 26.641 43.406 1.00 47.97 178 PRO A CA 1
ATOM 1399 C C . PRO A 1 178 ? -28.378 26.615 41.887 1.00 47.97 178 PRO A C 1
ATOM 1401 O O . PRO A 1 178 ? -28.060 25.636 41.208 1.00 47.97 178 PRO A O 1
ATOM 1404 N N . LYS A 1 179 ? -28.917 27.712 41.345 1.00 50.56 179 LYS A N 1
ATOM 1405 C CA . LYS A 1 179 ? -29.024 27.955 39.902 1.00 50.56 179 LYS A CA 1
ATOM 1406 C C . LYS A 1 179 ? -27.616 27.975 39.299 1.00 50.56 179 LYS A C 1
ATOM 1408 O O . LYS A 1 179 ? -26.878 28.934 39.490 1.00 50.56 179 LYS A O 1
ATOM 1413 N N . SER A 1 180 ? -27.237 26.926 38.569 1.00 41.75 180 SER A N 1
ATOM 1414 C CA . SER A 1 180 ? -26.037 26.959 37.733 1.00 41.75 180 SER A CA 1
ATOM 1415 C C . SER A 1 180 ? -26.353 27.725 36.449 1.00 41.75 180 SER A C 1
ATOM 1417 O O . SER A 1 180 ? -27.036 27.207 35.562 1.00 41.75 180 SER A O 1
ATOM 1419 N N . GLU A 1 181 ? -25.864 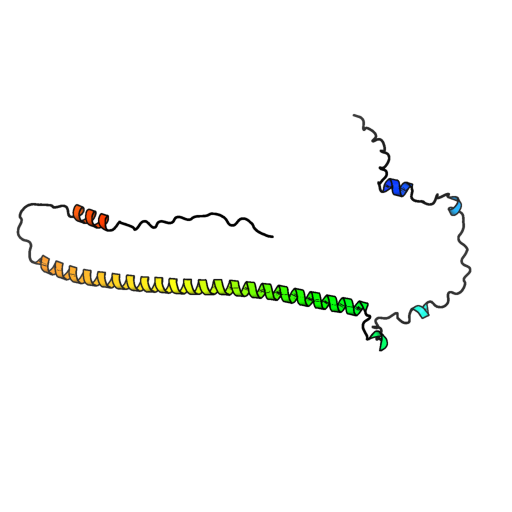28.954 36.350 1.00 50.41 181 GLU A N 1
ATOM 1420 C CA . GLU A 1 181 ? -25.806 29.697 35.097 1.00 50.41 181 GLU A CA 1
ATOM 1421 C C . GLU A 1 181 ? -24.885 28.957 34.115 1.00 50.41 181 GLU A C 1
ATOM 1423 O O . GLU A 1 181 ? -23.715 28.699 34.397 1.00 50.41 181 GLU A O 1
ATOM 1428 N N . LYS A 1 182 ? -25.422 28.577 32.954 1.00 43.91 182 LYS A N 1
ATOM 1429 C CA . LYS A 1 182 ? -24.634 28.148 31.794 1.00 43.91 182 LYS A CA 1
ATOM 1430 C C . LYS A 1 182 ? -25.067 28.983 30.596 1.00 43.91 182 LYS A C 1
ATOM 1432 O O . LYS A 1 182 ? -25.965 28.590 29.858 1.00 43.91 182 LYS A O 1
ATOM 1437 N N . GLY A 1 183 ? -24.419 30.132 30.424 1.00 40.97 183 GLY A N 1
ATOM 1438 C CA . GLY A 1 183 ? -24.319 30.796 29.128 1.00 40.97 183 GLY A CA 1
ATOM 1439 C C . GLY A 1 183 ? -23.302 30.039 28.275 1.00 40.97 183 GLY A C 1
ATOM 1440 O O . GLY A 1 183 ? -22.127 29.967 28.623 1.00 40.97 183 GLY A O 1
ATOM 1441 N N . LEU A 1 184 ? -23.771 29.401 27.203 1.00 42.06 184 LEU A N 1
ATOM 1442 C CA . LEU A 1 184 ? -22.928 28.888 26.126 1.00 42.06 184 LEU A CA 1
ATOM 1443 C C . LEU A 1 184 ? -22.926 29.943 25.019 1.00 42.06 184 LEU A C 1
ATOM 1445 O O . LEU A 1 184 ? -23.857 29.979 24.215 1.00 42.06 184 LEU A O 1
ATOM 1449 N N . ASP A 1 185 ? -21.875 30.755 24.955 1.00 46.84 185 ASP A N 1
ATOM 1450 C CA . ASP A 1 185 ? -21.593 31.552 23.765 1.00 46.84 185 ASP A CA 1
ATOM 1451 C C . ASP A 1 185 ? -21.002 30.632 22.689 1.00 46.84 185 ASP A C 1
ATOM 1453 O O . ASP A 1 185 ? -19.921 30.055 22.829 1.00 46.84 185 ASP A O 1
ATOM 1457 N N . ARG A 1 186 ? -21.772 30.454 21.614 1.00 51.56 186 ARG A N 1
ATOM 1458 C CA . ARG A 1 186 ? -21.337 29.894 20.333 1.00 51.56 186 ARG A CA 1
ATOM 1459 C C . ARG A 1 186 ? -21.210 31.048 19.345 1.00 51.56 186 ARG A C 1
ATOM 1461 O O . ARG A 1 186 ? -22.251 31.511 18.899 1.00 51.56 186 ARG A O 1
ATOM 1468 N N . VAL A 1 187 ? -19.990 31.461 19.003 1.00 48.84 187 VAL A N 1
ATOM 1469 C CA . VAL A 1 187 ? -19.678 32.373 17.879 1.00 48.84 187 VAL A CA 1
ATOM 1470 C C . VAL A 1 187 ? -18.203 32.110 17.498 1.00 48.84 187 VAL A C 1
ATOM 1472 O O . VAL A 1 187 ? -17.315 32.348 18.309 1.00 48.84 187 VAL A O 1
ATOM 1475 N N . ASP A 1 188 ? -17.932 31.225 16.537 1.00 48.28 188 ASP A N 1
ATOM 1476 C CA . ASP A 1 188 ? -17.564 31.488 15.126 1.00 48.28 188 ASP A CA 1
ATOM 1477 C C . ASP A 1 188 ? -16.042 31.398 14.906 1.00 48.28 188 ASP A C 1
ATOM 1479 O O . ASP A 1 188 ? -15.274 32.269 15.302 1.00 48.28 188 ASP A O 1
ATOM 1483 N N . ILE A 1 189 ? -15.598 30.321 14.251 1.00 44.72 189 ILE A N 1
ATOM 1484 C CA . ILE A 1 189 ? -14.283 30.263 13.596 1.00 44.72 189 ILE A CA 1
ATOM 1485 C C . ILE A 1 189 ? -14.549 29.885 12.143 1.00 44.72 189 ILE A C 1
ATOM 1487 O O . ILE A 1 189 ? -14.388 28.733 11.736 1.00 44.72 189 ILE A O 1
ATOM 1491 N N . ASP A 1 190 ? -14.997 30.880 11.387 1.00 42.16 190 ASP A N 1
ATOM 1492 C CA . ASP A 1 190 ? -14.939 30.865 9.937 1.00 42.16 190 ASP A CA 1
ATOM 1493 C C . ASP A 1 190 ? -13.631 31.528 9.494 1.00 42.16 190 ASP A C 1
ATOM 1495 O O . ASP A 1 190 ? -13.364 32.681 9.810 1.00 42.16 190 ASP A O 1
ATOM 1499 N N . GLY A 1 191 ? -12.835 30.756 8.752 1.00 44.56 191 GLY A N 1
ATOM 1500 C CA . GLY A 1 191 ? -12.036 31.225 7.623 1.00 44.56 191 GLY A CA 1
ATOM 1501 C C . GLY A 1 191 ? -10.888 32.199 7.882 1.00 44.56 191 GLY A C 1
ATOM 1502 O O . GLY A 1 191 ? -11.089 33.399 7.880 1.00 44.56 191 GLY A O 1
ATOM 1503 N N . GLU A 1 192 ? -9.658 31.683 7.849 1.00 50.81 192 GLU A N 1
ATOM 1504 C CA . GLU A 1 192 ? -8.588 32.311 7.064 1.00 50.81 192 GLU A CA 1
ATOM 1505 C C . GLU A 1 192 ? -7.526 31.255 6.716 1.00 50.81 192 GLU A C 1
ATOM 1507 O O . GLU A 1 192 ? -6.691 30.846 7.520 1.00 50.81 192 GLU A O 1
ATOM 1512 N N . ILE A 1 193 ? -7.642 30.737 5.492 1.00 46.47 193 ILE A N 1
ATOM 1513 C CA . ILE A 1 193 ? -6.549 30.107 4.758 1.00 46.47 193 ILE A CA 1
ATOM 1514 C C . ILE A 1 193 ? -6.110 31.162 3.750 1.00 46.47 193 ILE A C 1
ATOM 1516 O O . ILE A 1 193 ? -6.822 31.372 2.769 1.00 46.47 193 ILE A O 1
ATOM 1520 N N . LEU A 1 194 ? -4.959 31.783 4.000 1.00 43.84 194 LEU A N 1
ATOM 1521 C CA . LEU A 1 194 ? -4.027 32.306 3.001 1.00 43.84 194 LEU A CA 1
ATOM 1522 C C . LEU A 1 194 ? -2.610 32.215 3.577 1.00 43.84 194 LEU A C 1
ATOM 1524 O O . LEU A 1 194 ? -2.380 32.772 4.670 1.00 43.84 194 LEU A O 1
#

Radius of gyration: 52.29 Å; chains: 1; bounding box: 86×57×146 Å

Sequence (194 aa):
MGRTVAKTKTASVHSRAARRLTSPGIDLDKSIKNIQPPTFIKKSRPSLLEIHQSAGVSKKSKSRRKTVLSAKAKRRYEKGLDHAVAVMQRTEKKVKKSKSKARIVHERSLDWDNLNRQMDTQKIIRSNLSTLETSSNIESNKSINLRQGMESIKEDDGRVESIEDSISEKISSLLILPKSEKGLDRVDIDGEIL

pLDDT: mean 71.59, std 18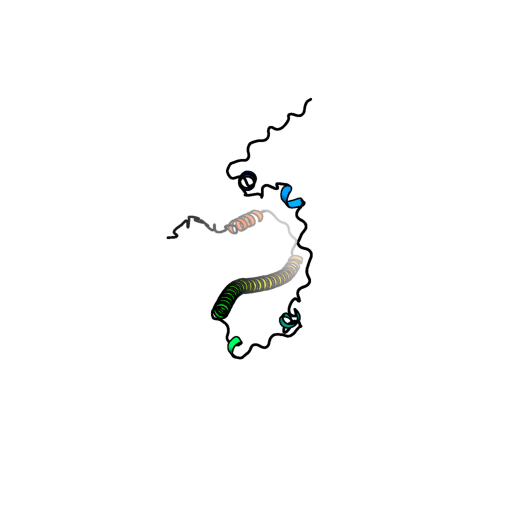.28, range [35.38, 98.19]

Foldseek 3Di:
DDDDDPDPPDDPCPDPVVVVVPDPPDPPPVVVVPDDDPDDPDDDDDDPVVVCPVVDPDDPDQDPVRVDDDPVRVVVVVVVVVVVVVVVVVVVVVVVVVVVVVVVVVVVVVVVVVVVVVVVVVVVVVVVVVVVVVVVVVVVVVVVVVVVVPDDDDDDDDDDDDPPVVVVVVVVVVPDDDDDDDDDDDDDDDDDDD